Protein AF-A0A9D1NPB1-F1 (afdb_monomer_lite)

Foldseek 3Di:
DPDDPCPQLCVQPDPVRLVVLLVVPVPDDLVVSQVVCCVPPVTGDDPVSVVVSNVVVVVCVVVVLVVLLVVLLVVLVVLCVVLVDDPVLSVVLNVVLSVCSNVVHNVVSVVSSVVSSVVVVVVVVVVVVVVVVVVVVVVVVVVVVVVVVVVLVVVLVVVLVVLVPPPVDDPVRSVVVNCVSVVHD

pLDDT: mean 81.65, std 11.88, range [42.09, 96.0]

Radius of gyration: 39.88 Å; chains: 1; bounding box: 79×30×107 Å

Sequence (185 aa):
MKKRRNDAWDAALTEAQRWEAYERSKGVPWPTFADWCAAEFGVRPGKNAIYDWQAWMRRQEGAHRLERAIAARQELKGLSDYAALDGRTADAYLALANDAILSGDPEKAAKIVAAAVQINAASLRLAEQRQQAERLDLQRQELALKRERFEAAERRLDAASGVAADETLSEAERLARIKAIFGLS

Organism: NCBI:txid2840947

Structure (mmCIF, N/CA/C/O backbone):
data_AF-A0A9D1NPB1-F1
#
_entry.id   AF-A0A9D1NPB1-F1
#
loop_
_atom_site.group_PDB
_atom_site.id
_atom_site.type_symbol
_atom_site.label_atom_id
_atom_site.label_alt_id
_atom_site.label_comp_id
_atom_site.label_asym_id
_atom_site.label_entity_id
_atom_site.label_seq_id
_atom_site.pdbx_PDB_ins_code
_atom_site.Cartn_x
_atom_site.Cartn_y
_atom_site.Cartn_z
_atom_site.occupancy
_atom_site.B_iso_or_equiv
_atom_site.auth_seq_id
_atom_site.auth_comp_id
_atom_site.auth_asym_id
_atom_site.auth_atom_id
_atom_site.pdbx_PDB_model_num
ATOM 1 N N . MET A 1 1 ? 16.066 -17.140 -37.627 1.00 45.06 1 MET A N 1
ATOM 2 C CA . MET A 1 1 ? 16.593 -15.893 -37.028 1.00 45.06 1 MET A CA 1
ATOM 3 C C . MET A 1 1 ? 18.019 -15.693 -37.547 1.00 45.06 1 MET A C 1
ATOM 5 O O . MET A 1 1 ? 18.862 -16.534 -37.265 1.00 45.06 1 MET A O 1
ATOM 9 N N . LYS A 1 2 ? 18.287 -14.701 -38.413 1.00 42.09 2 LYS A N 1
ATOM 10 C CA . LYS A 1 2 ? 19.651 -14.470 -38.939 1.00 42.09 2 LYS A CA 1
ATOM 11 C C . LYS A 1 2 ? 20.522 -13.940 -37.794 1.00 42.09 2 LYS A C 1
ATOM 13 O O . LYS A 1 2 ? 20.210 -12.890 -37.242 1.00 42.09 2 LYS A O 1
ATOM 18 N N . LYS A 1 3 ? 21.568 -14.686 -37.428 1.00 48.75 3 LYS A N 1
ATOM 19 C CA . LYS A 1 3 ? 22.571 -14.292 -36.426 1.00 48.75 3 LYS A CA 1
ATOM 20 C C . LYS A 1 3 ? 23.166 -12.944 -36.858 1.00 48.75 3 LYS A C 1
ATOM 22 O O . LYS A 1 3 ? 23.581 -12.815 -38.011 1.00 48.75 3 LYS A O 1
ATOM 27 N N . ARG A 1 4 ? 23.121 -11.930 -35.987 1.00 56.72 4 ARG A N 1
ATOM 28 C CA . ARG A 1 4 ? 23.659 -10.597 -36.300 1.00 56.72 4 ARG A CA 1
ATOM 29 C C . ARG A 1 4 ? 25.161 -10.733 -36.560 1.00 56.72 4 ARG A C 1
ATOM 31 O O . ARG A 1 4 ? 25.817 -11.555 -35.923 1.00 56.72 4 ARG A O 1
ATOM 38 N N . ARG A 1 5 ? 25.693 -9.980 -37.523 1.00 56.25 5 ARG A N 1
ATOM 39 C CA . ARG A 1 5 ? 27.140 -9.950 -37.757 1.00 56.25 5 ARG A CA 1
ATOM 40 C C . ARG A 1 5 ? 27.819 -9.406 -36.491 1.00 56.25 5 ARG A C 1
ATOM 42 O O . ARG A 1 5 ? 27.325 -8.453 -35.893 1.00 56.25 5 ARG A O 1
ATOM 49 N N . ASN A 1 6 ? 28.938 -10.013 -36.098 1.00 50.94 6 ASN A N 1
ATOM 50 C CA . ASN A 1 6 ? 29.730 -9.627 -34.920 1.00 50.94 6 ASN A CA 1
ATOM 51 C C . ASN A 1 6 ? 30.366 -8.218 -35.031 1.00 50.94 6 ASN A C 1
ATOM 53 O O . ASN A 1 6 ? 31.089 -7.815 -34.131 1.00 50.94 6 ASN A O 1
ATOM 57 N N . ASP A 1 7 ? 30.118 -7.485 -36.122 1.00 55.03 7 ASP A N 1
ATOM 58 C CA . ASP A 1 7 ? 30.592 -6.123 -36.404 1.00 55.03 7 ASP A CA 1
ATOM 59 C C . ASP A 1 7 ? 29.511 -5.044 -36.187 1.00 55.03 7 ASP A C 1
ATOM 61 O O . ASP A 1 7 ? 29.725 -3.871 -36.497 1.00 55.03 7 ASP A O 1
ATOM 65 N N . ALA A 1 8 ? 28.337 -5.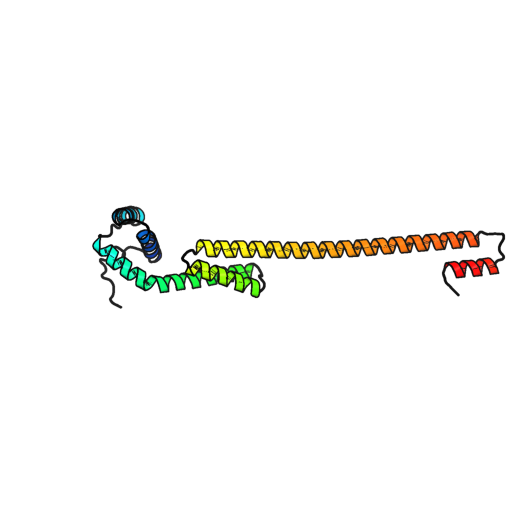415 -35.665 1.00 73.81 8 ALA A N 1
ATOM 66 C CA . ALA A 1 8 ? 27.315 -4.445 -35.300 1.00 73.81 8 ALA A CA 1
ATOM 67 C C . ALA A 1 8 ? 27.816 -3.575 -34.133 1.00 73.81 8 ALA A C 1
ATOM 69 O O . ALA A 1 8 ? 28.322 -4.092 -33.140 1.00 73.81 8 ALA A O 1
ATOM 70 N N . TRP A 1 9 ? 27.664 -2.254 -34.241 1.00 85.00 9 TRP A N 1
ATOM 71 C CA . TRP A 1 9 ? 28.158 -1.296 -33.239 1.00 85.00 9 TRP A CA 1
ATOM 72 C C . TRP A 1 9 ? 27.625 -1.564 -31.820 1.00 85.00 9 TRP A C 1
ATOM 74 O O . TRP A 1 9 ? 28.274 -1.219 -30.838 1.00 85.00 9 TRP A O 1
ATOM 84 N N . ASP A 1 10 ? 26.452 -2.191 -31.714 1.00 85.31 10 ASP A N 1
ATOM 85 C CA . ASP A 1 10 ? 25.785 -2.524 -30.460 1.00 85.31 10 ASP A CA 1
ATOM 86 C C . ASP A 1 10 ? 26.204 -3.886 -29.884 1.00 85.31 10 ASP A C 1
ATOM 88 O O . ASP A 1 10 ? 25.722 -4.275 -28.824 1.00 85.31 10 ASP A O 1
ATOM 92 N N . ALA A 1 11 ? 27.098 -4.621 -30.555 1.00 85.38 11 ALA A N 1
ATOM 93 C CA . ALA A 1 11 ? 27.573 -5.926 -30.095 1.00 85.38 11 ALA A CA 1
ATOM 94 C C . ALA A 1 11 ? 28.364 -5.843 -28.779 1.00 85.38 11 ALA A C 1
ATOM 96 O O . ALA A 1 11 ? 28.376 -6.805 -28.014 1.00 85.38 11 ALA A O 1
ATOM 97 N N . ALA A 1 12 ? 28.994 -4.697 -28.507 1.00 84.75 12 ALA A N 1
ATOM 98 C CA . ALA A 1 12 ? 29.708 -4.433 -27.258 1.00 84.75 12 ALA A CA 1
ATOM 99 C C . ALA A 1 12 ? 28.774 -4.082 -26.084 1.00 84.75 12 ALA A C 1
ATOM 101 O O . ALA A 1 12 ? 29.223 -4.027 -24.943 1.00 84.75 12 ALA A O 1
ATOM 102 N N . LEU A 1 13 ? 27.486 -3.837 -26.349 1.00 89.44 13 LEU A N 1
ATOM 103 C CA . LEU A 1 13 ? 26.526 -3.398 -25.344 1.00 89.44 13 LEU A CA 1
ATOM 104 C C . LEU A 1 13 ? 25.809 -4.587 -24.698 1.00 89.44 13 LEU A C 1
ATOM 106 O O . LEU A 1 13 ? 25.319 -5.508 -25.372 1.00 89.44 13 LEU A O 1
ATOM 110 N N . THR A 1 14 ? 25.649 -4.519 -23.378 1.00 91.31 14 THR A N 1
ATOM 111 C CA . THR A 1 14 ? 24.726 -5.407 -22.661 1.00 91.31 14 THR A CA 1
ATOM 112 C C . THR A 1 14 ? 23.291 -5.199 -23.152 1.00 91.31 14 THR A C 1
ATOM 114 O O . THR A 1 14 ? 22.967 -4.208 -23.809 1.00 91.31 14 THR A O 1
ATOM 11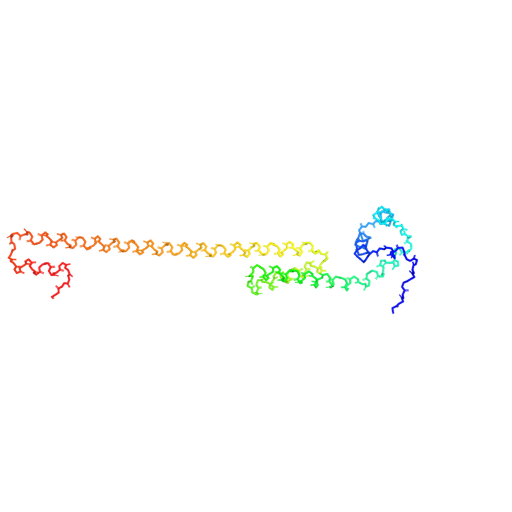7 N N . GLU A 1 15 ? 22.402 -6.145 -22.858 1.00 87.94 15 GLU A N 1
ATOM 118 C CA . GLU A 1 15 ? 20.995 -6.021 -23.243 1.00 87.94 15 GLU A CA 1
ATOM 119 C C . GLU A 1 15 ? 20.331 -4.776 -22.636 1.00 87.94 15 GLU A C 1
ATOM 121 O O . GLU A 1 15 ? 19.669 -4.028 -23.355 1.00 87.94 15 GLU A O 1
ATOM 126 N N . ALA A 1 16 ? 20.585 -4.494 -21.355 1.00 86.69 16 ALA A N 1
ATOM 127 C CA . ALA A 1 16 ? 20.077 -3.299 -20.683 1.00 86.69 16 ALA A CA 1
ATOM 128 C C . ALA A 1 16 ? 20.550 -2.006 -21.373 1.00 86.69 16 ALA A C 1
ATOM 130 O O . ALA A 1 16 ? 19.734 -1.143 -21.690 1.00 86.69 16 ALA A O 1
ATOM 131 N N . GLN A 1 17 ? 21.844 -1.917 -21.700 1.00 91.75 17 GLN A N 1
ATOM 132 C CA . GLN A 1 17 ? 22.420 -0.765 -22.405 1.00 91.75 17 GLN A CA 1
ATOM 133 C C . GLN A 1 17 ? 21.847 -0.599 -23.820 1.00 91.75 17 GLN A C 1
ATOM 135 O O . GLN A 1 17 ? 21.639 0.523 -24.278 1.00 91.75 17 GLN A O 1
ATOM 140 N N . ARG A 1 18 ? 21.547 -1.700 -24.526 1.00 92.12 18 ARG A N 1
ATOM 141 C CA . ARG A 1 18 ? 20.899 -1.639 -25.849 1.00 92.12 18 ARG A CA 1
ATOM 142 C C . ARG A 1 18 ? 19.500 -1.045 -25.767 1.00 92.12 18 ARG A C 1
ATOM 144 O O . ARG A 1 18 ? 19.153 -0.212 -26.604 1.00 92.12 18 ARG A O 1
ATOM 151 N N . TRP A 1 19 ? 18.711 -1.447 -24.774 1.00 91.38 19 TRP A N 1
ATOM 152 C CA . TRP A 1 19 ? 17.373 -0.895 -24.559 1.00 91.38 19 TRP A CA 1
ATOM 153 C C . TRP A 1 19 ? 17.414 0.565 -24.114 1.00 91.38 19 TRP A C 1
ATOM 155 O O . TRP A 1 19 ? 16.671 1.375 -24.661 1.00 91.38 19 TRP A O 1
ATOM 165 N N . GLU A 1 20 ? 18.333 0.931 -23.222 1.00 90.56 20 GLU A N 1
ATOM 166 C CA . GLU A 1 20 ? 18.553 2.324 -22.823 1.00 90.56 20 GLU A CA 1
ATOM 167 C C . GLU A 1 20 ? 18.921 3.209 -24.021 1.00 90.56 20 GLU A C 1
ATOM 169 O O . GLU A 1 20 ? 18.305 4.253 -24.260 1.00 90.56 20 GLU A O 1
ATOM 174 N N . ALA A 1 21 ? 19.875 2.756 -24.837 1.00 92.12 21 ALA A N 1
ATOM 175 C CA . ALA A 1 21 ? 20.246 3.447 -26.060 1.00 92.12 21 ALA A CA 1
ATOM 176 C C . ALA A 1 21 ? 19.051 3.571 -27.017 1.00 92.12 21 ALA A C 1
ATOM 178 O O . ALA A 1 21 ? 18.870 4.605 -27.661 1.00 92.12 21 ALA A O 1
ATOM 179 N N . TYR A 1 22 ? 18.203 2.543 -27.110 1.00 92.94 22 TYR A N 1
ATOM 180 C CA . TYR A 1 22 ? 17.050 2.564 -28.005 1.00 92.94 22 TYR A CA 1
ATOM 181 C C . TYR A 1 22 ? 16.017 3.591 -27.550 1.00 92.94 22 TYR A C 1
ATOM 183 O O . TYR A 1 22 ? 15.572 4.396 -28.373 1.00 92.94 22 TYR A O 1
ATOM 191 N N . GLU A 1 23 ? 15.707 3.628 -26.254 1.00 90.50 23 GLU A N 1
ATOM 192 C CA . GLU A 1 23 ? 14.827 4.636 -25.662 1.00 90.50 23 GLU A CA 1
ATOM 193 C C . GLU A 1 23 ? 15.340 6.053 -25.924 1.00 90.50 23 GLU A C 1
ATOM 195 O O . GLU A 1 23 ? 14.609 6.894 -26.452 1.00 90.50 23 GLU A O 1
ATOM 200 N N . ARG A 1 24 ? 16.630 6.302 -25.678 1.00 90.69 24 ARG A N 1
ATOM 201 C CA . ARG A 1 24 ? 17.229 7.621 -25.903 1.00 90.69 24 ARG A CA 1
ATOM 202 C C . ARG A 1 24 ? 17.226 8.028 -27.374 1.00 90.69 24 ARG A C 1
ATOM 204 O O . ARG A 1 24 ? 16.951 9.183 -27.693 1.00 90.69 24 ARG A O 1
ATOM 211 N N . SER A 1 25 ? 17.460 7.079 -28.281 1.00 91.62 25 SER A N 1
ATOM 212 C CA . SER A 1 25 ? 17.481 7.326 -29.727 1.00 91.62 25 SER A CA 1
ATOM 213 C C . SER A 1 25 ? 16.133 7.782 -30.307 1.00 91.62 25 SER A C 1
ATOM 215 O O . SER A 1 25 ? 16.109 8.356 -31.394 1.00 91.62 25 SER A O 1
ATOM 217 N N . LYS A 1 26 ? 15.014 7.550 -29.599 1.00 89.50 26 LYS A N 1
ATOM 218 C CA . LYS A 1 26 ? 13.675 8.013 -30.007 1.00 89.50 26 LYS A CA 1
ATOM 219 C C . LYS A 1 26 ? 13.477 9.518 -29.796 1.00 89.50 26 LYS A C 1
ATOM 221 O O . LYS A 1 26 ? 12.650 10.112 -30.482 1.00 89.50 26 LYS A O 1
ATOM 226 N N . GLY A 1 27 ? 14.210 10.120 -28.858 1.00 86.31 27 GLY A N 1
ATOM 227 C CA . GLY A 1 27 ? 13.984 11.496 -28.407 1.00 86.31 27 GLY A CA 1
ATOM 228 C C . GLY A 1 27 ? 14.997 12.528 -28.899 1.00 86.31 27 GLY A C 1
ATOM 229 O O . GLY A 1 27 ? 14.812 13.713 -28.632 1.00 86.31 27 GLY A O 1
ATOM 230 N N . VAL A 1 28 ? 16.070 12.118 -29.585 1.00 91.38 28 VAL A N 1
ATOM 231 C CA . VAL A 1 28 ? 17.162 13.032 -29.962 1.00 91.38 28 VAL A CA 1
ATOM 232 C C . VAL A 1 28 ? 17.623 12.846 -31.415 1.00 91.38 28 VAL A C 1
ATOM 234 O O . VAL A 1 28 ? 17.536 11.742 -31.957 1.00 91.38 28 VAL A O 1
ATOM 237 N N . PRO A 1 29 ? 18.162 13.899 -32.062 1.00 91.50 29 PRO A N 1
ATOM 238 C CA . PRO A 1 29 ? 18.777 13.784 -33.382 1.00 91.50 29 PRO A CA 1
ATOM 239 C C . PRO A 1 29 ? 19.985 12.833 -33.400 1.00 91.50 29 PRO A C 1
ATOM 241 O O . PRO A 1 29 ? 20.716 12.713 -32.416 1.00 91.50 29 PRO A O 1
ATOM 244 N N . TRP A 1 30 ? 20.252 12.220 -34.561 1.00 89.62 30 TRP A N 1
ATOM 245 C CA . TRP A 1 30 ? 21.363 11.272 -34.747 1.00 89.62 30 TRP A CA 1
ATOM 246 C C . TRP A 1 30 ? 22.732 11.770 -34.237 1.00 89.62 30 TRP A C 1
ATOM 248 O O . TRP A 1 30 ? 23.374 11.005 -33.518 1.00 89.62 30 TRP A O 1
ATOM 258 N N . PRO A 1 31 ? 23.202 12.998 -34.556 1.00 92.50 31 PRO A N 1
ATOM 259 C C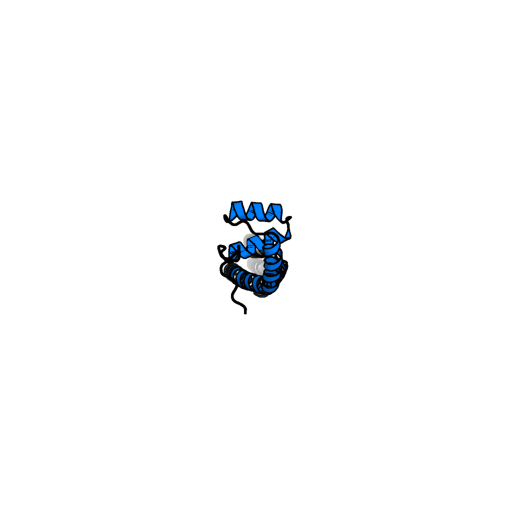A . PRO A 1 31 ? 24.514 13.456 -34.093 1.00 92.50 31 PRO A CA 1
ATOM 260 C C . PRO A 1 31 ? 24.614 13.447 -32.565 1.00 92.50 31 PRO A C 1
ATOM 262 O O . PRO A 1 31 ? 25.548 12.879 -32.009 1.00 92.50 31 PRO A O 1
ATOM 265 N N . THR A 1 32 ? 23.583 13.971 -31.897 1.00 94.81 32 THR A N 1
ATOM 266 C CA . THR A 1 32 ? 23.471 14.018 -30.435 1.00 94.81 32 THR A CA 1
ATOM 267 C C . THR A 1 32 ? 23.465 12.622 -29.821 1.00 94.81 32 THR A C 1
ATOM 269 O O . THR A 1 32 ? 24.125 12.383 -28.812 1.00 94.81 32 THR A O 1
ATOM 272 N N . PHE A 1 33 ? 22.751 11.677 -30.435 1.00 93.56 33 PHE A N 1
ATOM 273 C CA . PHE A 1 33 ? 22.748 10.285 -29.993 1.00 93.56 33 PHE A CA 1
ATOM 274 C C . PHE A 1 33 ? 24.120 9.618 -30.148 1.00 93.56 33 PHE A C 1
ATOM 276 O O . PHE A 1 33 ? 24.564 8.910 -29.247 1.00 93.56 33 PHE A O 1
ATOM 283 N N . ALA A 1 34 ? 24.793 9.835 -31.282 1.00 92.38 34 ALA A N 1
ATOM 284 C CA . ALA A 1 34 ? 26.090 9.233 -31.569 1.00 92.38 34 ALA A CA 1
ATOM 285 C C . ALA A 1 34 ? 27.193 9.768 -30.644 1.00 92.38 34 ALA A C 1
ATOM 287 O O . ALA A 1 34 ? 28.036 8.991 -30.198 1.00 92.38 34 ALA A O 1
ATOM 288 N N . ASP A 1 35 ? 27.168 11.068 -30.336 1.00 94.94 35 ASP A N 1
ATOM 289 C CA . ASP A 1 35 ? 28.072 11.680 -29.357 1.00 94.94 35 ASP A CA 1
ATOM 290 C C . ASP A 1 35 ? 27.809 11.138 -27.948 1.00 94.94 35 ASP A C 1
ATOM 292 O O . ASP A 1 35 ? 28.751 10.785 -27.240 1.00 94.94 35 ASP A O 1
ATOM 296 N N . TRP A 1 36 ? 26.537 10.988 -27.563 1.00 95.12 36 TRP A N 1
ATOM 297 C CA . TRP A 1 36 ? 26.183 10.385 -26.280 1.00 95.12 36 TRP A CA 1
ATOM 298 C C . TRP A 1 36 ? 26.640 8.924 -26.174 1.00 95.12 36 TRP A C 1
ATOM 300 O O . TRP A 1 36 ? 27.256 8.568 -25.178 1.00 95.12 36 TRP A O 1
ATOM 310 N N . CYS A 1 37 ? 26.425 8.089 -27.197 1.00 93.25 37 CYS A N 1
ATOM 311 C CA . CYS A 1 37 ? 26.893 6.695 -27.178 1.00 93.25 37 CYS A CA 1
ATOM 312 C C . CYS A 1 37 ? 28.420 6.600 -27.058 1.00 93.25 37 CYS A C 1
ATOM 314 O O . CYS A 1 37 ? 28.934 5.708 -26.384 1.00 93.25 37 CYS A O 1
ATOM 316 N N . ALA A 1 38 ? 29.146 7.520 -27.702 1.00 93.44 38 ALA A N 1
ATOM 317 C CA . ALA A 1 38 ? 30.599 7.562 -27.617 1.00 93.44 38 ALA A CA 1
ATOM 318 C C . ALA A 1 38 ? 31.069 7.925 -26.201 1.00 93.44 38 ALA A C 1
ATOM 320 O O . ALA A 1 38 ? 32.038 7.345 -25.722 1.00 93.44 38 ALA A O 1
ATOM 321 N N . ALA A 1 39 ? 30.372 8.847 -25.532 1.00 94.81 39 ALA A N 1
ATOM 322 C CA . ALA A 1 39 ? 30.669 9.238 -24.158 1.00 94.81 39 ALA A CA 1
ATOM 323 C C . ALA A 1 39 ? 30.280 8.159 -23.133 1.00 94.81 39 ALA A C 1
ATOM 325 O O . ALA A 1 39 ? 31.069 7.853 -22.246 1.00 94.81 39 ALA A O 1
ATOM 326 N N . GLU A 1 40 ? 29.087 7.578 -23.262 1.00 94.88 40 GLU A N 1
ATOM 327 C CA . GLU A 1 40 ? 28.517 6.653 -22.274 1.00 94.88 40 GLU A CA 1
ATOM 328 C C . GLU A 1 40 ? 29.085 5.236 -22.401 1.00 94.88 40 GLU A C 1
ATOM 330 O O . GLU A 1 40 ? 29.381 4.567 -21.414 1.00 94.88 40 GLU A O 1
ATOM 335 N N . PHE A 1 41 ? 29.245 4.764 -23.637 1.00 92.56 41 PHE A N 1
ATOM 336 C CA . PHE A 1 41 ? 29.544 3.363 -23.924 1.00 92.56 41 PHE A CA 1
ATOM 337 C C . PHE A 1 41 ? 30.837 3.168 -24.718 1.00 92.56 41 PHE A C 1
ATOM 339 O O . PHE A 1 41 ? 31.176 2.040 -25.072 1.00 92.56 41 PHE A O 1
ATOM 346 N N . GLY A 1 42 ? 31.547 4.248 -25.059 1.00 90.69 42 GLY A N 1
ATOM 347 C CA . GLY A 1 42 ? 32.764 4.176 -25.869 1.00 90.69 42 GLY A CA 1
ATOM 348 C C . GLY A 1 42 ? 32.531 3.734 -27.320 1.00 90.69 42 GLY A C 1
ATOM 349 O O . GLY A 1 42 ? 33.496 3.452 -28.028 1.00 90.69 42 GLY A O 1
ATOM 350 N N . VAL A 1 43 ? 31.275 3.671 -27.789 1.00 89.31 43 VAL A N 1
ATOM 351 C CA . VAL A 1 43 ? 30.926 3.243 -29.154 1.00 89.31 43 VAL A CA 1
ATOM 352 C C . VAL A 1 43 ? 30.254 4.368 -29.927 1.00 89.31 43 VAL A C 1
ATOM 354 O O . VAL A 1 43 ? 29.304 4.987 -29.457 1.00 89.31 43 VAL A O 1
ATOM 357 N N . ARG A 1 44 ? 30.716 4.622 -31.157 1.00 89.94 44 ARG A N 1
ATOM 358 C CA . ARG A 1 44 ? 30.118 5.634 -32.035 1.00 89.94 44 ARG A CA 1
ATOM 359 C C . ARG A 1 44 ? 29.398 4.977 -33.217 1.00 89.94 44 ARG A C 1
ATOM 361 O O . ARG A 1 44 ? 30.050 4.543 -34.167 1.00 89.94 44 ARG A O 1
ATOM 368 N N . PRO A 1 45 ? 28.062 4.911 -33.203 1.00 87.75 45 PRO A N 1
ATOM 369 C CA . PRO A 1 45 ? 27.308 4.291 -34.282 1.00 87.75 45 PRO A CA 1
ATOM 370 C C . PRO A 1 45 ? 27.316 5.111 -35.582 1.00 87.75 45 PRO A C 1
ATOM 372 O O . PRO A 1 45 ? 27.126 6.329 -35.588 1.00 87.75 45 PRO A O 1
ATOM 375 N N . GLY A 1 46 ? 27.458 4.423 -36.717 1.00 85.62 46 GLY A N 1
ATOM 376 C CA . GLY A 1 46 ? 27.302 5.029 -38.041 1.00 85.62 46 GLY A CA 1
ATOM 377 C C . GLY A 1 46 ? 25.845 5.397 -38.352 1.00 85.62 46 GLY A C 1
ATOM 378 O O . GLY A 1 46 ? 24.917 4.702 -37.937 1.00 85.62 46 GLY A O 1
ATOM 379 N N . LYS A 1 47 ? 25.635 6.463 -39.137 1.00 81.50 47 LYS A N 1
ATOM 380 C CA . LYS A 1 47 ? 24.298 6.994 -39.473 1.00 81.50 47 LYS A CA 1
ATOM 381 C C . LYS A 1 47 ? 23.346 5.945 -40.054 1.00 81.50 47 LYS A C 1
ATOM 383 O O . LYS A 1 47 ? 22.227 5.806 -39.575 1.00 81.50 47 LYS A O 1
ATOM 388 N N . ASN A 1 48 ? 23.801 5.170 -41.037 1.00 81.69 48 ASN A N 1
ATOM 389 C CA . ASN A 1 48 ? 22.964 4.148 -41.678 1.00 81.69 48 ASN A CA 1
ATOM 390 C C . ASN A 1 48 ? 22.714 2.944 -40.756 1.00 81.69 48 ASN A C 1
ATOM 392 O O . ASN A 1 48 ? 21.613 2.404 -40.729 1.00 81.69 48 ASN A O 1
ATOM 396 N N . ALA A 1 49 ? 23.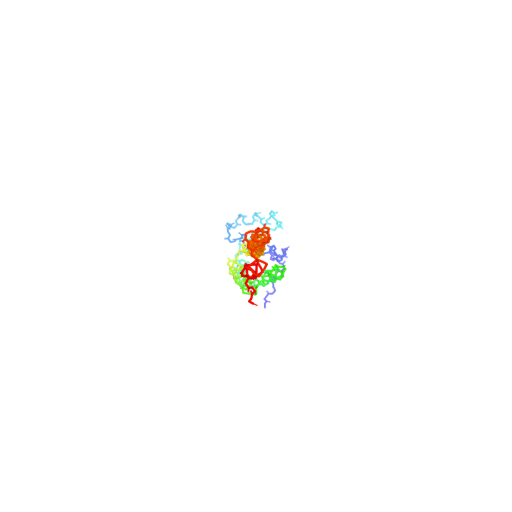703 2.577 -39.936 1.00 82.56 49 ALA A N 1
ATOM 397 C CA . ALA A 1 49 ? 23.602 1.452 -39.009 1.00 82.56 49 ALA A CA 1
ATOM 398 C C . ALA A 1 49 ? 22.560 1.680 -37.899 1.00 82.56 49 ALA A C 1
ATOM 400 O O . ALA A 1 49 ? 22.016 0.714 -37.365 1.00 82.56 49 ALA A O 1
ATOM 401 N N . ILE A 1 50 ? 22.258 2.939 -37.557 1.00 85.75 50 ILE A N 1
ATOM 402 C CA . ILE A 1 50 ? 21.235 3.270 -36.556 1.00 85.75 50 ILE A CA 1
ATOM 403 C C . ILE A 1 50 ? 19.831 2.991 -37.053 1.00 85.75 50 ILE A C 1
ATOM 405 O O . ILE A 1 50 ? 19.048 2.430 -36.296 1.00 85.75 50 ILE A O 1
ATOM 409 N N . TYR A 1 51 ? 19.502 3.341 -38.294 1.00 83.94 51 TYR A N 1
ATOM 410 C CA . TYR A 1 51 ? 18.144 3.139 -38.798 1.00 83.94 51 TYR A CA 1
ATOM 411 C C . TYR A 1 51 ? 17.786 1.650 -38.868 1.00 83.94 51 TYR A C 1
ATOM 413 O O . TYR A 1 51 ? 16.723 1.247 -38.392 1.00 83.94 51 TYR A O 1
ATOM 421 N N . ASP A 1 52 ? 18.710 0.819 -39.355 1.00 85.12 52 ASP A N 1
ATOM 422 C CA . ASP A 1 52 ? 18.540 -0.637 -39.374 1.00 85.12 52 ASP A CA 1
ATOM 423 C C . ASP A 1 52 ? 18.451 -1.218 -37.957 1.00 85.12 52 ASP A C 1
ATOM 425 O O . ASP A 1 52 ? 17.637 -2.103 -37.676 1.00 85.12 52 ASP A O 1
ATOM 429 N N . TRP A 1 53 ? 19.266 -0.699 -37.034 1.00 89.06 53 TRP A N 1
ATOM 430 C CA . TRP A 1 53 ? 19.241 -1.111 -35.635 1.00 89.06 53 TRP A CA 1
ATOM 431 C C . TRP A 1 53 ? 17.938 -0.713 -34.930 1.00 89.06 53 TRP A C 1
ATOM 433 O O . TRP A 1 53 ? 17.344 -1.555 -34.260 1.00 89.06 53 TRP A O 1
ATOM 443 N N . GLN A 1 54 ? 17.432 0.504 -35.137 1.00 89.56 54 GLN A N 1
ATOM 444 C CA . GLN A 1 54 ? 16.155 0.964 -34.584 1.00 89.56 54 GLN A CA 1
ATOM 445 C C . GLN A 1 54 ? 14.981 0.147 -35.127 1.00 89.56 54 GLN A C 1
ATOM 447 O O . GLN A 1 54 ? 14.095 -0.236 -34.364 1.00 89.56 54 GLN A O 1
ATOM 452 N N . ALA A 1 55 ? 14.975 -0.166 -36.426 1.00 89.12 55 ALA A N 1
ATOM 453 C CA . ALA A 1 55 ? 13.949 -1.017 -37.023 1.00 89.12 55 ALA A CA 1
ATOM 454 C C . ALA A 1 55 ? 13.951 -2.429 -36.411 1.00 89.12 55 ALA A C 1
ATOM 456 O O . ALA A 1 55 ? 12.892 -3.025 -36.207 1.00 89.12 55 ALA A O 1
ATOM 457 N N . TRP A 1 56 ? 15.133 -2.959 -36.093 1.00 88.38 56 TRP A N 1
ATOM 458 C CA . TRP A 1 56 ? 15.288 -4.246 -35.419 1.00 88.38 56 TRP A CA 1
ATOM 459 C C . TRP A 1 56 ? 14.859 -4.203 -33.943 1.00 88.38 56 TRP A C 1
ATOM 461 O O . TRP A 1 56 ? 14.129 -5.093 -33.501 1.00 88.38 56 TRP A O 1
ATOM 471 N N . MET A 1 57 ? 15.242 -3.164 -33.197 1.00 90.56 57 MET A N 1
ATOM 472 C CA . MET A 1 57 ? 14.812 -2.961 -31.807 1.00 90.56 57 MET A CA 1
ATOM 473 C C . MET A 1 57 ? 13.290 -2.816 -31.710 1.00 90.56 57 MET A C 1
ATOM 475 O O . MET A 1 57 ? 12.657 -3.485 -30.898 1.00 90.56 57 MET A O 1
ATOM 479 N N . ARG A 1 58 ? 12.668 -2.056 -32.621 1.00 88.69 58 ARG A N 1
ATOM 480 C CA . ARG A 1 58 ? 11.208 -1.874 -32.676 1.00 88.69 58 ARG A CA 1
ATOM 481 C C . ARG A 1 58 ? 10.437 -3.186 -32.824 1.00 88.69 58 ARG A C 1
ATOM 483 O O . ARG A 1 58 ? 9.358 -3.330 -32.262 1.00 88.69 58 ARG A O 1
ATOM 490 N N . ARG A 1 59 ? 10.980 -4.168 -33.552 1.00 88.38 59 ARG A N 1
ATOM 491 C CA . ARG A 1 59 ? 10.349 -5.497 -33.691 1.00 88.38 59 ARG A CA 1
ATOM 492 C C . ARG A 1 59 ? 10.366 -6.302 -32.391 1.00 88.38 59 ARG A C 1
ATOM 494 O O . ARG A 1 59 ? 9.526 -7.176 -32.222 1.00 88.38 59 ARG A O 1
ATOM 501 N N . GLN A 1 60 ? 11.315 -6.025 -31.503 1.00 88.25 60 GLN A N 1
ATOM 502 C CA . GLN A 1 60 ? 11.452 -6.690 -30.204 1.00 88.25 60 GLN A CA 1
ATOM 503 C C . GLN A 1 60 ? 10.810 -5.892 -29.068 1.00 88.25 60 GLN A C 1
ATOM 505 O O . GLN A 1 60 ? 10.582 -6.440 -27.996 1.00 88.25 60 GLN A O 1
ATOM 510 N N . GLU A 1 61 ? 10.487 -4.618 -29.301 1.00 87.44 61 GLU A N 1
ATOM 511 C CA . GLU A 1 61 ? 9.975 -3.695 -28.286 1.00 87.44 61 GLU A CA 1
ATOM 512 C C . GLU A 1 61 ? 8.715 -4.229 -27.601 1.00 87.44 61 GLU A C 1
ATOM 514 O O . GLU A 1 61 ? 8.600 -4.138 -26.384 1.00 87.44 61 GLU A O 1
ATOM 519 N N . GLY A 1 62 ? 7.805 -4.854 -28.354 1.00 77.00 62 GLY A N 1
ATOM 520 C CA . GLY A 1 62 ? 6.612 -5.478 -27.779 1.00 77.00 62 GLY A CA 1
ATOM 521 C C . GLY A 1 62 ? 6.941 -6.595 -26.782 1.00 77.00 62 GLY A C 1
ATOM 522 O O . GLY A 1 62 ? 6.401 -6.606 -25.679 1.00 77.00 62 GLY A O 1
ATOM 523 N N . ALA A 1 63 ? 7.859 -7.497 -27.141 1.00 82.12 63 ALA A N 1
ATOM 524 C CA . ALA A 1 63 ? 8.282 -8.591 -26.267 1.00 82.12 63 ALA A CA 1
ATOM 525 C C . ALA A 1 63 ? 9.013 -8.064 -25.024 1.00 82.12 63 ALA A C 1
ATOM 527 O O . ALA A 1 63 ? 8.680 -8.448 -23.908 1.00 82.12 63 ALA A O 1
ATOM 528 N N . HIS A 1 64 ? 9.922 -7.104 -25.200 1.00 82.06 64 HIS A N 1
ATOM 529 C CA . HIS A 1 64 ? 10.656 -6.507 -24.088 1.00 82.06 64 HIS A CA 1
ATOM 530 C C . HIS A 1 64 ? 9.747 -5.745 -23.111 1.00 82.06 64 HIS A C 1
ATOM 532 O O . HIS A 1 64 ? 9.908 -5.846 -21.895 1.00 82.06 64 HIS A O 1
ATOM 538 N N . ARG A 1 65 ? 8.740 -5.014 -23.611 1.00 78.88 65 ARG A N 1
ATOM 539 C CA . ARG A 1 65 ? 7.735 -4.366 -22.750 1.00 78.88 65 ARG A CA 1
ATOM 540 C C . ARG A 1 65 ? 6.920 -5.386 -21.958 1.00 78.88 65 ARG A C 1
ATOM 542 O O . ARG A 1 65 ? 6.646 -5.146 -20.786 1.00 78.88 65 ARG A O 1
ATOM 549 N N . LEU A 1 66 ? 6.558 -6.516 -22.568 1.00 74.94 66 LEU A N 1
ATOM 550 C CA . LEU A 1 66 ? 5.861 -7.602 -21.876 1.00 74.94 66 LEU A CA 1
ATOM 551 C C . LEU A 1 66 ? 6.737 -8.244 -20.794 1.00 74.94 66 LEU A C 1
ATOM 553 O O . LEU A 1 66 ? 6.257 -8.461 -19.686 1.00 74.94 66 LEU A O 1
ATOM 557 N N . GLU A 1 67 ? 8.015 -8.497 -21.070 1.00 78.44 67 GLU A N 1
ATOM 558 C CA . GLU A 1 67 ? 8.961 -9.019 -20.075 1.00 78.44 67 GLU A CA 1
ATOM 559 C C . GLU A 1 67 ? 9.122 -8.062 -18.890 1.00 78.44 67 GLU A C 1
ATOM 561 O O . GLU A 1 67 ? 9.011 -8.485 -17.738 1.00 78.44 67 GLU A O 1
ATOM 566 N N . ARG A 1 68 ? 9.278 -6.755 -19.152 1.00 75.75 68 ARG A N 1
ATOM 567 C CA . ARG A 1 68 ? 9.296 -5.733 -18.093 1.00 75.75 68 ARG A CA 1
ATOM 568 C C . ARG A 1 68 ? 7.987 -5.691 -17.310 1.00 75.75 68 ARG A C 1
ATOM 570 O O . ARG A 1 68 ? 8.028 -5.547 -16.092 1.00 75.75 68 ARG A O 1
ATOM 577 N N . ALA A 1 69 ? 6.843 -5.846 -17.977 1.00 65.75 69 ALA A N 1
ATOM 578 C CA . ALA A 1 69 ? 5.540 -5.916 -17.318 1.00 65.75 69 ALA A CA 1
ATOM 579 C C . ALA A 1 69 ? 5.412 -7.135 -16.404 1.00 65.75 69 ALA A C 1
ATOM 581 O O . ALA A 1 69 ? 4.912 -7.010 -15.290 1.00 65.75 69 ALA A O 1
ATOM 582 N N . ILE A 1 70 ? 5.899 -8.300 -16.833 1.00 72.31 70 ILE A N 1
ATOM 583 C CA . ILE A 1 70 ? 5.884 -9.522 -16.023 1.00 72.31 70 ILE A CA 1
ATOM 584 C C . ILE A 1 70 ? 6.799 -9.376 -14.805 1.00 72.31 70 ILE A C 1
ATOM 586 O O . ILE A 1 70 ? 6.366 -9.682 -13.694 1.00 72.31 70 ILE A O 1
ATOM 590 N N . ALA A 1 71 ? 8.028 -8.888 -14.996 1.00 71.50 71 ALA A N 1
ATOM 591 C CA . ALA A 1 71 ? 8.981 -8.684 -13.907 1.00 71.50 71 ALA A CA 1
ATOM 592 C C . ALA A 1 71 ? 8.439 -7.687 -12.874 1.00 71.50 71 ALA A C 1
ATOM 594 O O . ALA A 1 71 ? 8.357 -7.999 -11.687 1.00 71.50 71 ALA A O 1
ATOM 595 N N . ALA A 1 72 ? 7.947 -6.535 -13.335 1.00 66.12 72 ALA A N 1
ATOM 596 C CA . ALA A 1 72 ? 7.328 -5.553 -12.458 1.00 66.12 72 ALA A CA 1
ATOM 597 C C . ALA A 1 72 ? 6.089 -6.133 -11.756 1.00 66.12 72 ALA A C 1
ATOM 599 O O . ALA A 1 72 ? 5.944 -5.983 -10.551 1.00 66.12 72 ALA A O 1
ATOM 600 N N . ARG A 1 73 ? 5.228 -6.894 -12.444 1.00 66.06 73 ARG A N 1
ATOM 601 C CA . ARG A 1 73 ? 4.083 -7.564 -11.803 1.00 66.06 73 ARG A CA 1
ATOM 602 C C . ARG A 1 73 ? 4.506 -8.506 -10.670 1.00 66.06 73 ARG A C 1
ATOM 604 O O . ARG A 1 73 ? 3.798 -8.588 -9.668 1.00 66.06 73 ARG A O 1
ATOM 611 N N . GLN A 1 74 ? 5.617 -9.225 -10.816 1.00 71.75 74 GLN A N 1
ATOM 612 C CA . GLN A 1 74 ? 6.137 -10.104 -9.763 1.00 71.75 74 GLN A CA 1
ATOM 613 C C . GLN A 1 74 ? 6.623 -9.307 -8.546 1.00 71.75 74 GLN A C 1
ATOM 615 O O . GLN A 1 74 ? 6.261 -9.652 -7.422 1.00 71.75 74 GLN A O 1
ATOM 620 N N . GLU A 1 75 ? 7.359 -8.214 -8.758 1.00 67.56 75 GLU A N 1
ATOM 621 C CA . GLU A 1 75 ? 7.788 -7.312 -7.678 1.00 67.56 75 GLU A CA 1
ATOM 622 C C . GLU A 1 75 ? 6.590 -6.686 -6.951 1.00 67.56 75 GLU A C 1
ATOM 624 O O . GLU A 1 75 ? 6.526 -6.677 -5.721 1.00 67.56 75 GLU A O 1
ATOM 629 N N . LEU A 1 76 ? 5.592 -6.227 -7.709 1.00 65.94 76 LEU A N 1
ATOM 630 C CA . LEU A 1 76 ? 4.382 -5.617 -7.163 1.00 65.94 76 LEU A CA 1
ATOM 631 C C . LEU A 1 76 ? 3.529 -6.613 -6.379 1.00 65.94 76 LEU A C 1
ATOM 633 O O . LEU A 1 76 ? 2.974 -6.260 -5.340 1.00 65.94 76 LEU A O 1
ATOM 637 N N . LYS A 1 77 ? 3.447 -7.866 -6.839 1.00 67.50 77 LYS A N 1
ATOM 638 C CA . LYS A 1 77 ? 2.803 -8.934 -6.074 1.00 67.50 77 LYS A CA 1
ATOM 639 C C . LYS A 1 77 ? 3.517 -9.151 -4.736 1.00 67.50 77 LYS A C 1
ATOM 641 O O . LYS A 1 77 ? 2.849 -9.211 -3.712 1.00 67.50 77 LYS A O 1
ATOM 646 N N . GLY A 1 78 ? 4.852 -9.172 -4.727 1.00 67.69 78 GLY A N 1
ATOM 647 C CA . GLY A 1 78 ? 5.631 -9.273 -3.488 1.00 67.69 78 GLY A CA 1
ATOM 648 C C . GLY A 1 78 ? 5.354 -8.126 -2.507 1.00 67.69 78 GLY A C 1
ATOM 649 O O . GLY A 1 78 ? 5.192 -8.359 -1.311 1.00 67.69 78 GLY A O 1
ATOM 650 N N . LEU A 1 79 ? 5.225 -6.893 -3.009 1.00 64.88 79 LEU A N 1
ATOM 651 C CA . LEU A 1 79 ? 4.856 -5.728 -2.192 1.00 64.88 79 LEU A CA 1
ATOM 652 C C . LEU A 1 79 ? 3.423 -5.811 -1.652 1.00 64.88 79 LEU A C 1
ATOM 654 O O . LEU A 1 79 ? 3.177 -5.425 -0.511 1.00 64.88 79 LEU A O 1
ATOM 658 N N . SER A 1 80 ? 2.486 -6.319 -2.454 1.00 62.22 80 SER A N 1
ATOM 659 C CA . SER A 1 80 ? 1.098 -6.529 -2.037 1.00 62.22 80 SER A CA 1
ATOM 660 C C . SER A 1 80 ? 0.983 -7.572 -0.929 1.00 62.22 80 SER A C 1
ATOM 662 O O . SER A 1 80 ? 0.294 -7.336 0.064 1.00 62.22 80 SER A O 1
ATOM 664 N N . ASP A 1 81 ? 1.679 -8.699 -1.087 1.00 66.88 81 ASP A N 1
ATOM 665 C CA . ASP A 1 81 ? 1.710 -9.775 -0.096 1.00 66.88 81 ASP A CA 1
ATOM 666 C C . ASP A 1 81 ? 2.330 -9.272 1.222 1.00 66.88 81 ASP A C 1
ATOM 668 O O . ASP A 1 81 ? 1.809 -9.549 2.301 1.00 66.88 81 ASP A O 1
ATOM 672 N N . TYR A 1 82 ? 3.384 -8.448 1.146 1.00 60.00 82 TYR A N 1
ATOM 673 C CA . TYR A 1 82 ? 3.990 -7.797 2.316 1.00 60.00 82 TYR A CA 1
ATOM 674 C C . TYR A 1 82 ? 3.041 -6.810 3.016 1.00 60.00 82 TYR A C 1
ATOM 676 O O . TYR A 1 82 ? 3.037 -6.703 4.241 1.00 60.00 82 TYR A O 1
ATOM 684 N N . ALA A 1 83 ? 2.227 -6.083 2.250 1.00 61.03 83 ALA A N 1
ATOM 685 C CA . ALA A 1 83 ? 1.309 -5.071 2.764 1.00 61.03 83 ALA A CA 1
ATOM 686 C C . ALA A 1 83 ? -0.029 -5.633 3.281 1.00 61.03 83 ALA A C 1
ATOM 688 O O . ALA A 1 83 ? -0.876 -4.844 3.707 1.00 61.03 83 ALA A O 1
ATOM 689 N N . ALA A 1 84 ? -0.228 -6.958 3.225 1.00 67.25 84 ALA A N 1
ATOM 690 C CA . ALA A 1 84 ? -1.470 -7.637 3.602 1.00 67.25 84 ALA A CA 1
ATOM 691 C C . ALA A 1 84 ? -2.724 -6.974 2.995 1.00 67.25 84 ALA A C 1
ATOM 693 O O . ALA A 1 84 ? -3.751 -6.823 3.660 1.00 67.25 84 ALA A O 1
ATOM 694 N N . LEU A 1 85 ? -2.625 -6.529 1.735 1.00 65.94 85 LEU A N 1
ATOM 695 C CA . LEU A 1 85 ? -3.760 -5.958 1.010 1.00 65.94 85 LEU A CA 1
ATOM 696 C C . LEU A 1 85 ? -4.868 -7.008 0.879 1.00 65.94 85 LEU A C 1
ATOM 698 O O . LEU A 1 85 ? -4.590 -8.184 0.633 1.00 65.94 85 LEU A O 1
ATOM 702 N N . ASP A 1 86 ? -6.131 -6.591 0.993 1.00 69.75 86 ASP A N 1
ATOM 703 C CA . ASP A 1 86 ? -7.225 -7.471 0.596 1.00 69.75 86 ASP A CA 1
ATOM 704 C C . ASP A 1 86 ? -7.147 -7.735 -0.920 1.00 69.75 86 ASP A C 1
ATOM 706 O O . ASP A 1 86 ? -6.716 -6.878 -1.699 1.00 69.75 86 ASP A O 1
ATOM 710 N N . GLY A 1 87 ? -7.559 -8.932 -1.346 1.00 67.56 87 GLY A N 1
ATOM 711 C CA . GLY A 1 87 ? -7.347 -9.394 -2.720 1.00 67.56 87 GLY A CA 1
ATOM 712 C C . GLY A 1 87 ? -7.946 -8.481 -3.796 1.00 67.56 87 GLY A C 1
ATOM 713 O O . GLY A 1 87 ? -7.350 -8.332 -4.859 1.00 67.56 87 GLY A O 1
ATOM 714 N N . ARG A 1 88 ? -9.073 -7.801 -3.524 1.00 72.56 88 ARG A N 1
ATOM 715 C CA . ARG A 1 88 ? -9.677 -6.874 -4.499 1.00 72.56 88 ARG A CA 1
ATOM 716 C C . ARG A 1 88 ? -8.843 -5.613 -4.664 1.00 72.56 88 ARG A C 1
ATOM 718 O O . ARG A 1 88 ? -8.672 -5.137 -5.786 1.00 72.56 88 ARG A O 1
ATOM 725 N N . THR A 1 89 ? -8.336 -5.076 -3.562 1.00 69.50 89 THR A N 1
ATOM 726 C CA . THR A 1 8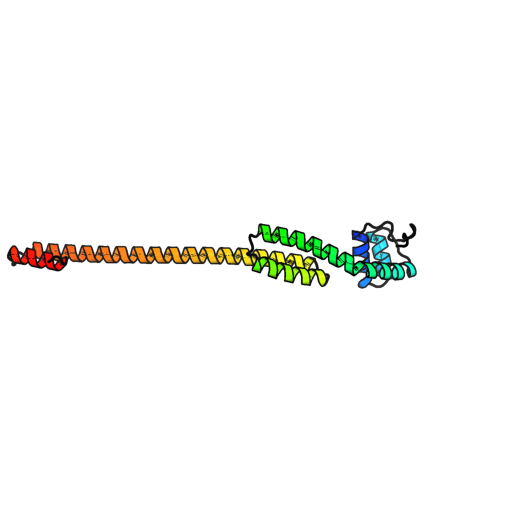9 ? -7.484 -3.887 -3.575 1.00 69.50 89 THR A CA 1
ATOM 727 C C . THR A 1 89 ? -6.143 -4.190 -4.241 1.00 69.50 89 THR A C 1
ATOM 729 O O . THR A 1 89 ? -5.694 -3.422 -5.093 1.00 69.50 89 THR A O 1
ATOM 732 N N . ALA A 1 90 ? -5.548 -5.348 -3.943 1.00 69.19 90 ALA A N 1
ATOM 733 C CA . ALA A 1 90 ? -4.350 -5.838 -4.621 1.00 69.19 90 ALA A CA 1
ATOM 734 C C . ALA A 1 90 ? -4.545 -5.933 -6.146 1.00 69.19 90 ALA A C 1
ATOM 736 O O . ALA A 1 90 ? -3.750 -5.380 -6.908 1.00 69.19 90 ALA A O 1
ATOM 737 N N . ASP A 1 91 ? -5.634 -6.562 -6.598 1.00 71.94 91 ASP A N 1
ATOM 738 C CA . ASP A 1 91 ? -5.935 -6.730 -8.023 1.00 71.94 91 ASP A CA 1
ATOM 739 C C . ASP A 1 91 ? -6.164 -5.390 -8.741 1.00 71.94 91 ASP A C 1
ATOM 741 O O . ASP A 1 91 ? -5.665 -5.187 -9.852 1.00 71.94 91 ASP A O 1
ATOM 745 N N . ALA A 1 92 ? -6.865 -4.444 -8.107 1.00 72.12 92 ALA A N 1
ATOM 746 C CA . ALA A 1 92 ? -7.115 -3.118 -8.673 1.00 72.12 92 ALA A CA 1
ATOM 747 C C . ALA A 1 92 ? -5.818 -2.314 -8.866 1.00 72.12 9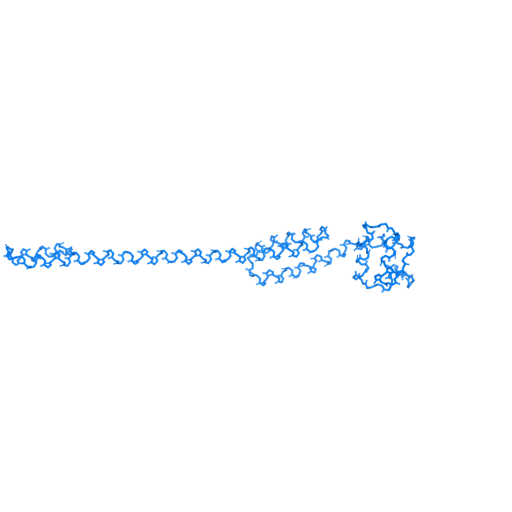2 ALA A C 1
ATOM 749 O O . ALA A 1 92 ? -5.613 -1.696 -9.915 1.00 72.12 92 ALA A O 1
ATOM 750 N N . TYR A 1 93 ? -4.910 -2.351 -7.888 1.00 71.38 93 TYR A N 1
ATOM 751 C CA . TYR A 1 93 ? -3.627 -1.658 -7.994 1.00 71.38 93 TYR A CA 1
ATOM 752 C C . TYR A 1 93 ? -2.663 -2.342 -8.962 1.00 71.38 93 TYR A C 1
ATOM 754 O O . TYR A 1 93 ? -1.962 -1.652 -9.704 1.00 71.38 93 TYR A O 1
ATOM 762 N N . LEU A 1 94 ? -2.672 -3.676 -9.033 1.00 72.06 94 LEU A N 1
ATOM 763 C CA . LEU A 1 94 ? -1.931 -4.419 -10.053 1.00 72.06 94 LEU A CA 1
ATOM 764 C C . LEU A 1 94 ? -2.430 -4.089 -11.466 1.00 72.06 94 LEU A C 1
ATOM 766 O O . LEU A 1 94 ? -1.616 -3.959 -12.378 1.00 72.06 94 LEU A O 1
ATOM 770 N N . ALA A 1 95 ? -3.738 -3.908 -11.664 1.00 75.19 95 ALA A N 1
ATOM 771 C CA . ALA A 1 95 ? -4.295 -3.492 -12.951 1.00 75.19 95 ALA A CA 1
ATOM 772 C C . ALA A 1 95 ? -3.819 -2.085 -13.360 1.00 75.19 95 ALA A C 1
ATOM 774 O O . ALA A 1 95 ? -3.358 -1.896 -14.485 1.00 75.19 95 ALA A O 1
ATOM 775 N N . LEU A 1 96 ? -3.849 -1.126 -12.430 1.00 71.25 96 LEU A N 1
ATOM 776 C CA . LEU A 1 96 ? -3.344 0.239 -12.629 1.00 71.25 96 LEU A CA 1
ATOM 777 C C . LEU A 1 96 ? -1.839 0.276 -12.927 1.00 71.25 96 LEU A C 1
ATOM 779 O O . LEU A 1 96 ? -1.380 1.034 -13.782 1.00 71.25 96 LEU A O 1
ATOM 783 N N . ALA A 1 97 ? -1.064 -0.558 -12.239 1.00 68.88 97 ALA A N 1
ATOM 784 C CA . ALA A 1 97 ? 0.365 -0.661 -12.473 1.00 68.88 97 ALA A CA 1
ATOM 785 C C . ALA A 1 97 ? 0.682 -1.313 -13.826 1.00 68.88 97 ALA A C 1
ATOM 787 O O . ALA A 1 97 ? 1.570 -0.839 -14.530 1.00 68.88 97 ALA A O 1
ATOM 788 N N . ASN A 1 98 ? -0.071 -2.342 -14.230 1.00 71.75 98 ASN A N 1
ATOM 789 C CA . ASN A 1 98 ? 0.067 -2.956 -15.553 1.00 71.75 98 ASN A CA 1
ATOM 790 C C . ASN A 1 98 ? -0.191 -1.942 -16.673 1.00 71.75 98 ASN A C 1
ATOM 792 O O . ASN A 1 98 ? 0.570 -1.908 -17.637 1.00 71.75 98 ASN A O 1
ATOM 796 N N . ASP A 1 99 ? -1.207 -1.090 -16.532 1.00 73.25 99 ASP A N 1
ATOM 797 C CA . ASP A 1 99 ? -1.498 -0.039 -17.512 1.00 73.25 99 ASP A CA 1
ATOM 798 C C . ASP A 1 99 ? -0.339 0.974 -17.619 1.00 73.25 99 ASP A C 1
ATOM 800 O O . ASP A 1 99 ? 0.137 1.290 -18.713 1.00 73.25 99 ASP A O 1
ATOM 804 N N . ALA A 1 100 ? 0.231 1.385 -16.480 1.00 70.69 100 ALA A N 1
ATOM 805 C CA . ALA A 1 100 ? 1.410 2.252 -16.445 1.00 70.69 100 ALA A CA 1
ATOM 806 C C . ALA A 1 100 ? 2.658 1.601 -17.079 1.00 70.69 100 ALA A C 1
ATOM 808 O O . ALA A 1 100 ? 3.360 2.252 -17.859 1.00 70.69 100 ALA A O 1
ATOM 809 N N . ILE A 1 101 ? 2.913 0.311 -16.834 1.00 68.00 101 ILE A N 1
ATOM 810 C CA . ILE A 1 101 ? 4.058 -0.389 -17.440 1.00 68.00 101 ILE A CA 1
ATOM 811 C C . ILE A 1 101 ? 3.877 -0.532 -18.955 1.00 68.00 101 ILE A C 1
ATOM 813 O O . ILE A 1 101 ? 4.814 -0.282 -19.715 1.00 68.00 101 ILE A O 1
ATOM 817 N N . LEU A 1 102 ? 2.672 -0.885 -19.411 1.00 70.88 102 LEU A N 1
ATOM 818 C CA . LEU A 1 102 ? 2.363 -1.001 -20.839 1.00 70.88 102 LEU A CA 1
ATOM 819 C C . LEU A 1 102 ? 2.478 0.347 -21.567 1.00 70.88 102 LEU A C 1
ATOM 821 O O . LEU A 1 102 ? 2.885 0.381 -22.733 1.00 70.88 102 LEU A O 1
ATOM 825 N N . SER A 1 103 ? 2.208 1.452 -20.864 1.00 73.56 103 SER A N 1
ATOM 826 C CA . SER A 1 103 ? 2.409 2.816 -21.366 1.00 73.56 103 SER A CA 1
ATOM 827 C C . SER A 1 103 ? 3.884 3.242 -21.471 1.00 73.56 103 SER A C 1
ATOM 829 O O . SER A 1 103 ? 4.180 4.272 -22.073 1.00 73.56 103 SER A O 1
ATOM 831 N N . GLY A 1 104 ? 4.819 2.426 -20.968 1.00 65.38 104 GLY A N 1
ATOM 832 C CA . GLY A 1 104 ? 6.259 2.668 -21.061 1.00 65.38 104 GLY A CA 1
ATOM 833 C C . GLY A 1 104 ? 6.851 3.465 -19.896 1.00 65.38 104 GLY A C 1
ATOM 834 O O . GLY A 1 104 ? 8.000 3.884 -19.994 1.00 65.38 104 GLY A O 1
ATOM 835 N N . ASP A 1 105 ? 6.110 3.642 -18.798 1.00 70.44 105 ASP A N 1
ATOM 836 C CA . ASP A 1 105 ? 6.571 4.349 -17.596 1.00 70.44 105 ASP A CA 1
ATOM 837 C C . ASP A 1 105 ? 6.566 3.419 -16.359 1.00 70.44 105 ASP A C 1
ATOM 839 O O . ASP A 1 105 ? 5.625 3.404 -15.556 1.00 70.44 105 ASP A O 1
ATOM 843 N N . PRO A 1 106 ? 7.612 2.591 -16.202 1.00 64.50 106 PRO A N 1
ATOM 844 C CA . PRO A 1 106 ? 7.711 1.632 -15.106 1.00 64.50 106 PRO A CA 1
ATOM 845 C C . PRO A 1 106 ? 7.972 2.301 -13.749 1.00 64.50 106 PRO A C 1
ATOM 847 O O . PRO A 1 106 ? 7.551 1.770 -12.722 1.00 64.50 106 PRO A O 1
ATOM 850 N N . GLU A 1 107 ? 8.596 3.483 -13.715 1.00 66.44 107 GLU A N 1
ATOM 851 C CA . GLU A 1 107 ? 8.759 4.243 -12.468 1.00 66.44 107 GLU A CA 1
ATOM 852 C C . GLU A 1 107 ? 7.414 4.728 -11.930 1.00 66.44 107 GLU A C 1
ATOM 854 O O . GLU A 1 107 ? 7.161 4.687 -10.723 1.00 66.44 107 GLU A O 1
ATOM 859 N N . LYS A 1 108 ? 6.522 5.173 -12.818 1.00 70.19 108 LYS A N 1
ATOM 860 C CA . LYS A 1 108 ? 5.162 5.555 -12.443 1.00 70.19 108 LYS A CA 1
ATOM 861 C C . LYS A 1 108 ? 4.371 4.374 -11.895 1.00 70.19 108 LYS A C 1
ATOM 863 O O . LYS A 1 108 ? 3.655 4.546 -10.912 1.00 70.19 108 LYS A O 1
ATOM 868 N N . ALA A 1 109 ? 4.542 3.178 -12.455 1.00 65.44 109 ALA A N 1
ATOM 869 C CA . ALA A 1 109 ? 3.912 1.967 -11.934 1.00 65.44 109 ALA A CA 1
ATOM 870 C C . ALA A 1 109 ? 4.366 1.646 -10.498 1.00 65.44 109 ALA A C 1
ATOM 872 O O . ALA A 1 109 ? 3.529 1.411 -9.625 1.00 65.44 109 ALA A O 1
ATOM 873 N N . ALA A 1 110 ? 5.673 1.731 -10.226 1.00 67.81 110 ALA A N 1
ATOM 874 C CA . ALA A 1 110 ? 6.218 1.552 -8.880 1.00 67.81 110 ALA A CA 1
ATOM 875 C C . ALA A 1 110 ? 5.679 2.604 -7.892 1.00 67.81 110 ALA A C 1
ATOM 877 O O . ALA A 1 110 ? 5.279 2.264 -6.778 1.00 67.81 110 ALA A O 1
ATOM 878 N N . LYS A 1 111 ? 5.591 3.878 -8.309 1.00 73.38 111 LYS A N 1
ATOM 879 C CA . LYS A 1 111 ? 5.021 4.965 -7.489 1.00 73.38 111 LYS A CA 1
ATOM 880 C C . LYS A 1 111 ? 3.540 4.745 -7.172 1.00 73.38 111 LYS A C 1
ATOM 882 O O . LYS A 1 111 ? 3.130 4.994 -6.041 1.00 73.38 111 LYS A O 1
ATOM 887 N N . ILE A 1 112 ? 2.751 4.262 -8.135 1.00 72.00 112 ILE A N 1
ATOM 888 C CA . ILE A 1 112 ? 1.327 3.955 -7.934 1.00 72.00 112 ILE A CA 1
ATOM 889 C C . ILE A 1 112 ? 1.158 2.871 -6.868 1.00 72.00 112 ILE A C 1
ATOM 891 O O . ILE A 1 112 ? 0.342 3.038 -5.963 1.00 72.00 112 ILE A O 1
ATOM 895 N N . VAL A 1 113 ? 1.949 1.797 -6.920 1.00 67.62 113 VAL A N 1
ATOM 896 C CA . VAL A 1 113 ? 1.838 0.729 -5.915 1.00 67.62 113 VAL A CA 1
ATOM 897 C C . VAL A 1 113 ? 2.405 1.146 -4.561 1.00 67.62 113 VAL A C 1
ATOM 899 O O . VAL A 1 113 ? 1.808 0.835 -3.533 1.00 67.62 113 VAL A O 1
ATOM 902 N N . ALA A 1 114 ? 3.492 1.916 -4.516 1.00 71.19 114 ALA A N 1
ATOM 903 C CA . ALA A 1 114 ? 3.986 2.465 -3.254 1.00 71.19 114 ALA A CA 1
ATOM 904 C C . ALA A 1 114 ? 2.930 3.359 -2.574 1.00 71.19 114 ALA A C 1
ATOM 906 O O . ALA A 1 114 ? 2.679 3.223 -1.375 1.00 71.19 114 ALA A O 1
ATOM 907 N N . ALA A 1 115 ? 2.260 4.224 -3.343 1.00 69.62 115 ALA A N 1
ATOM 908 C CA . ALA A 1 115 ? 1.165 5.053 -2.843 1.00 69.62 115 ALA A CA 1
ATOM 909 C C . ALA A 1 115 ? -0.030 4.204 -2.381 1.00 69.62 115 ALA A C 1
ATOM 911 O O . ALA A 1 115 ? -0.600 4.465 -1.325 1.00 69.62 115 ALA A O 1
ATOM 912 N N . ALA A 1 116 ? -0.376 3.154 -3.126 1.00 66.62 116 ALA A N 1
ATOM 913 C CA . ALA A 1 116 ? -1.428 2.209 -2.770 1.00 66.62 116 ALA A CA 1
ATOM 914 C C . ALA A 1 116 ? -1.194 1.527 -1.414 1.00 66.62 116 ALA A C 1
ATOM 916 O O . ALA A 1 116 ? -2.082 1.502 -0.561 1.00 66.62 116 ALA A O 1
ATOM 917 N N . VAL A 1 117 ? 0.024 1.026 -1.192 1.00 72.06 117 VAL A N 1
ATOM 918 C CA . VAL A 1 117 ? 0.431 0.409 0.077 1.00 72.06 117 VAL A CA 1
ATOM 919 C C . VAL A 1 117 ? 0.310 1.411 1.226 1.00 72.06 117 VAL A C 1
ATOM 921 O O . VAL A 1 117 ? -0.219 1.076 2.287 1.00 72.06 117 VAL A O 1
ATOM 924 N N . GLN A 1 118 ? 0.739 2.660 1.016 1.00 74.44 118 GLN A N 1
ATOM 925 C CA . GLN A 1 118 ? 0.614 3.714 2.025 1.00 74.44 118 GLN A CA 1
ATOM 926 C C . GLN A 1 118 ? -0.848 4.057 2.341 1.00 74.44 118 GLN A C 1
ATOM 928 O O . GLN A 1 118 ? -1.196 4.206 3.513 1.00 74.44 118 GLN A O 1
ATOM 933 N N . ILE A 1 119 ? -1.710 4.142 1.323 1.00 70.69 119 ILE A N 1
ATOM 934 C CA . ILE A 1 119 ? -3.145 4.411 1.491 1.00 70.69 119 ILE A CA 1
ATOM 935 C C . ILE A 1 119 ? -3.817 3.282 2.275 1.00 70.69 119 ILE A C 1
ATOM 937 O O . ILE A 1 119 ? -4.600 3.554 3.189 1.00 70.69 119 ILE A O 1
ATOM 941 N N . ASN A 1 120 ? -3.493 2.022 1.978 1.00 71.31 120 ASN A N 1
ATOM 942 C CA . ASN A 1 120 ? -4.059 0.896 2.716 1.00 71.31 120 ASN A CA 1
ATOM 943 C C . ASN A 1 120 ? -3.595 0.875 4.178 1.00 71.31 120 ASN A C 1
ATOM 945 O O . ASN A 1 120 ? -4.415 0.753 5.086 1.00 71.31 120 ASN A O 1
ATOM 949 N N . ALA A 1 121 ? -2.297 1.079 4.424 1.00 73.25 121 ALA A N 1
ATOM 950 C CA . ALA A 1 121 ? -1.761 1.156 5.781 1.00 73.25 121 ALA A CA 1
ATOM 951 C C . ALA A 1 121 ? -2.407 2.295 6.593 1.00 73.25 121 ALA A C 1
ATOM 953 O O . ALA A 1 121 ? -2.713 2.124 7.773 1.00 73.25 121 ALA A O 1
ATOM 954 N N . ALA A 1 122 ? -2.649 3.451 5.968 1.00 73.00 122 ALA A N 1
ATOM 955 C CA . ALA A 1 122 ? -3.364 4.557 6.600 1.00 73.00 122 ALA A CA 1
ATOM 956 C C . ALA A 1 122 ? -4.837 4.209 6.885 1.00 73.00 122 ALA A C 1
ATOM 958 O O . ALA A 1 122 ? -5.353 4.554 7.949 1.00 73.00 122 ALA A O 1
ATOM 959 N N . SER A 1 123 ? -5.493 3.491 5.972 1.00 72.44 123 SER A N 1
ATOM 960 C CA . SER A 1 123 ? -6.893 3.071 6.112 1.00 72.44 123 SER A CA 1
ATOM 961 C C . SER A 1 123 ? -7.085 2.061 7.245 1.00 72.44 123 SER A C 1
ATOM 963 O O . SER A 1 123 ? -8.017 2.203 8.036 1.00 72.44 123 SER A O 1
ATOM 965 N N . LEU A 1 124 ? -6.169 1.096 7.382 1.00 79.06 124 LEU A N 1
ATOM 966 C CA . LEU A 1 124 ? -6.154 0.141 8.494 1.00 79.06 124 LEU A CA 1
ATOM 967 C C . LEU A 1 124 ? -5.996 0.849 9.843 1.00 79.06 124 LEU A C 1
ATOM 969 O O . LEU A 1 124 ? -6.811 0.640 10.738 1.00 79.06 124 LEU A O 1
ATOM 973 N N . ARG A 1 125 ? -5.025 1.766 9.966 1.00 79.25 125 ARG A N 1
ATOM 974 C CA . ARG A 1 125 ? -4.847 2.555 11.201 1.00 79.25 125 ARG A CA 1
ATOM 975 C C . ARG A 1 125 ? -6.095 3.359 11.555 1.00 79.25 125 ARG A C 1
ATOM 977 O O . ARG A 1 125 ? -6.453 3.456 12.724 1.00 79.25 125 ARG A O 1
ATOM 984 N N . LEU A 1 126 ? -6.765 3.939 10.559 1.00 76.06 126 LEU A N 1
ATOM 985 C CA . LEU A 1 126 ? -8.000 4.689 10.781 1.00 76.06 126 LEU A CA 1
ATOM 986 C C . LEU A 1 126 ? -9.130 3.779 11.290 1.00 76.06 126 LEU A C 1
ATOM 988 O O . LEU A 1 126 ? -9.879 4.175 12.182 1.00 76.06 126 LEU A O 1
ATOM 992 N N . ALA A 1 127 ? -9.254 2.567 10.744 1.00 76.69 127 ALA A N 1
ATOM 993 C CA . ALA A 1 127 ? -10.234 1.583 11.198 1.00 76.69 127 ALA A CA 1
ATOM 994 C C . ALA A 1 127 ? -9.961 1.130 12.643 1.00 76.69 127 ALA A C 1
ATOM 996 O O . ALA A 1 127 ? -10.879 1.124 13.464 1.00 76.69 127 ALA A O 1
ATOM 997 N N . GLU A 1 128 ? -8.701 0.847 12.982 1.00 85.19 128 GLU A N 1
ATOM 998 C CA . GLU A 1 128 ? -8.285 0.501 14.348 1.00 85.19 128 GLU A CA 1
ATOM 999 C C . GLU A 1 128 ? -8.601 1.625 15.343 1.00 85.19 128 GLU A C 1
ATOM 1001 O O . GLU A 1 128 ? -9.165 1.377 16.410 1.00 85.19 128 GLU A O 1
ATOM 1006 N N . GLN A 1 129 ? -8.297 2.876 14.986 1.00 88.25 129 GLN A N 1
ATOM 1007 C CA . GLN A 1 129 ? -8.600 4.037 15.827 1.00 88.25 129 GLN A CA 1
ATOM 1008 C C . GLN A 1 129 ? -10.103 4.204 16.063 1.00 88.25 129 GLN A C 1
ATOM 1010 O O . GLN A 1 129 ? -10.516 4.505 17.184 1.00 88.25 129 GLN A O 1
ATOM 1015 N N . ARG A 1 130 ? -10.933 3.981 15.036 1.00 87.88 130 ARG A N 1
ATOM 1016 C CA . ARG A 1 130 ? -12.397 4.025 15.173 1.00 87.88 130 ARG A CA 1
ATOM 1017 C C . ARG A 1 130 ? -12.900 2.949 16.127 1.00 87.88 130 ARG A C 1
ATOM 1019 O O . ARG A 1 130 ? -13.646 3.266 17.047 1.00 87.88 130 ARG A O 1
ATOM 1026 N N . GLN A 1 131 ? -12.422 1.716 15.978 1.00 89.62 131 GLN A N 1
ATOM 1027 C CA . GLN A 1 131 ? -12.807 0.616 16.861 1.00 89.62 131 GLN A CA 1
ATOM 1028 C C . GLN A 1 131 ? -12.392 0.879 18.321 1.00 89.62 131 GLN A C 1
ATOM 1030 O O . GLN A 1 131 ? -13.137 0.577 19.255 1.00 89.62 131 GLN A O 1
ATOM 1035 N N . GLN A 1 132 ? -11.215 1.473 18.540 1.00 89.69 132 GLN A N 1
ATOM 1036 C CA . GLN A 1 132 ? -10.779 1.884 19.876 1.00 89.69 132 GLN A CA 1
ATOM 1037 C C . GLN A 1 132 ? -11.658 3.002 20.450 1.00 89.69 132 GLN A C 1
ATOM 1039 O O . GLN A 1 132 ? -12.027 2.937 21.623 1.00 89.69 132 GLN A O 1
ATOM 1044 N N . ALA A 1 133 ? -12.021 3.998 19.639 1.00 90.94 133 ALA A N 1
ATOM 1045 C CA . ALA A 1 133 ? -12.898 5.087 20.058 1.00 90.94 133 ALA A CA 1
ATOM 1046 C C . ALA A 1 133 ? -14.291 4.576 20.459 1.00 90.94 133 ALA A C 1
ATOM 1048 O O . ALA A 1 133 ? -14.782 4.935 21.527 1.00 90.94 133 ALA A O 1
ATOM 1049 N N . GLU A 1 134 ? -14.884 3.682 19.666 1.00 92.69 134 GLU A N 1
ATOM 1050 C CA . GLU A 1 134 ? -16.167 3.038 19.981 1.00 92.69 134 GLU A CA 1
ATOM 1051 C C . GLU A 1 134 ? -16.094 2.246 21.291 1.00 92.69 134 GLU A C 1
ATOM 1053 O O . GLU A 1 134 ? -16.968 2.361 22.150 1.00 92.69 134 GLU A O 1
ATOM 1058 N N . ARG A 1 135 ? -15.010 1.488 21.499 1.00 93.12 135 ARG A N 1
ATOM 1059 C CA . ARG A 1 135 ? -14.807 0.733 22.741 1.00 93.12 135 ARG A CA 1
ATOM 1060 C C . ARG A 1 135 ? -14.704 1.647 23.963 1.00 93.12 135 ARG A C 1
ATOM 1062 O O . ARG A 1 135 ? -15.267 1.324 25.008 1.00 93.12 135 ARG A O 1
ATOM 1069 N N . LEU A 1 136 ? -13.990 2.766 23.845 1.00 95.12 136 LEU A N 1
ATOM 1070 C CA . LEU A 1 136 ? -13.881 3.753 24.921 1.00 95.12 136 LEU A CA 1
ATOM 1071 C C . LEU A 1 136 ? -15.228 4.414 25.217 1.00 95.12 136 LEU A C 1
ATOM 1073 O O . LEU A 1 136 ? -15.536 4.660 26.383 1.00 95.12 136 LEU A O 1
ATOM 1077 N N . ASP A 1 137 ? -16.033 4.683 24.191 1.00 96.00 137 ASP A N 1
ATOM 1078 C CA . ASP A 1 137 ? -17.354 5.277 24.373 1.00 96.00 137 ASP A CA 1
ATOM 1079 C C . ASP A 1 137 ? -18.309 4.322 25.100 1.00 96.00 137 ASP A C 1
ATOM 1081 O O . ASP A 1 137 ? -18.917 4.699 26.101 1.00 96.00 137 ASP A O 1
ATOM 1085 N N . LEU A 1 138 ? -18.330 3.044 24.710 1.00 95.12 138 LEU A N 1
ATOM 1086 C CA . LEU A 1 138 ? -19.095 2.010 25.414 1.00 95.12 138 LEU A CA 1
ATOM 1087 C C . LEU A 1 138 ? -18.678 1.883 26.887 1.00 95.12 138 LEU A C 1
ATOM 1089 O O . LEU A 1 138 ? -19.533 1.819 27.770 1.00 95.12 138 LEU A O 1
ATOM 1093 N N . GLN A 1 139 ? -17.373 1.909 27.177 1.00 94.81 139 GLN A N 1
ATOM 1094 C CA . GLN A 1 139 ? -16.876 1.883 28.557 1.00 94.81 139 GLN A CA 1
ATOM 1095 C C . GLN A 1 139 ? -17.322 3.110 29.360 1.00 94.81 139 GLN A C 1
ATOM 1097 O O . GLN A 1 139 ? -17.671 2.988 30.536 1.00 94.81 139 GLN A O 1
ATOM 1102 N N . ARG A 1 140 ? -17.335 4.299 28.745 1.00 95.31 140 ARG A N 1
ATOM 1103 C CA . ARG A 1 140 ? -17.818 5.528 29.393 1.00 95.31 140 ARG A CA 1
ATOM 1104 C C . ARG A 1 140 ? -19.308 5.452 29.698 1.00 95.31 140 ARG A C 1
ATOM 1106 O O . ARG A 1 140 ? -19.702 5.795 30.811 1.00 95.31 140 ARG A O 1
ATOM 1113 N N . GLN A 1 141 ? -20.111 4.973 28.752 1.00 94.19 141 GLN A N 1
ATOM 1114 C CA . GLN A 1 141 ? -21.548 4.779 28.942 1.00 94.19 141 GLN A CA 1
ATOM 1115 C C . GLN A 1 141 ? -21.830 3.770 30.064 1.00 94.19 141 GLN A C 1
ATOM 1117 O O . GLN A 1 141 ? -22.657 4.029 30.938 1.00 94.19 141 GLN A O 1
ATOM 1122 N N . GLU A 1 142 ? -21.093 2.657 30.111 1.00 94.75 142 GLU A N 1
ATOM 1123 C CA . GLU A 1 142 ? -21.236 1.655 31.171 1.00 94.75 142 GLU A CA 1
ATOM 1124 C C . GLU A 1 142 ? -20.876 2.224 32.553 1.00 94.75 142 GLU A C 1
ATOM 1126 O O . GLU A 1 142 ? -21.586 1.988 33.533 1.00 94.75 142 GLU A O 1
ATOM 1131 N N . LEU A 1 143 ? -19.795 3.005 32.647 1.00 95.44 143 LEU A N 1
ATOM 1132 C CA . LEU A 1 143 ? -19.402 3.671 33.891 1.00 95.44 143 LEU A CA 1
ATOM 1133 C C . LEU A 1 143 ? -20.433 4.712 34.339 1.00 95.44 143 LEU A C 1
ATOM 1135 O O . LEU A 1 143 ? -20.726 4.788 35.533 1.00 95.44 143 LEU A O 1
ATOM 1139 N N . ALA A 1 144 ? -20.996 5.486 33.410 1.00 95.56 144 ALA A N 1
ATOM 1140 C CA . ALA A 1 144 ? -22.051 6.450 33.711 1.00 95.56 144 ALA A CA 1
ATOM 1141 C C . ALA A 1 144 ? -23.295 5.748 34.273 1.00 95.56 144 ALA A C 1
ATOM 1143 O O . ALA A 1 144 ? -23.783 6.118 35.338 1.00 95.56 144 ALA A O 1
ATOM 1144 N N . LEU A 1 145 ? -23.729 4.663 33.630 1.00 95.56 145 LEU A N 1
ATOM 1145 C CA . LEU A 1 145 ? -24.875 3.874 34.076 1.00 95.56 145 LEU A CA 1
ATOM 1146 C C . LEU A 1 145 ? -24.627 3.203 35.439 1.00 95.56 145 LEU A C 1
ATOM 1148 O O . LEU A 1 145 ? -25.534 3.110 36.266 1.00 95.56 145 LEU A O 1
ATOM 1152 N N . LYS A 1 146 ? -23.395 2.755 35.714 1.00 92.94 146 LYS A N 1
ATOM 1153 C CA . LYS A 1 146 ? -23.009 2.244 37.041 1.00 92.94 146 LYS A CA 1
ATOM 1154 C C . LYS A 1 146 ? -23.089 3.326 38.117 1.00 92.94 146 LYS A C 1
ATOM 1156 O O . LYS A 1 146 ? -23.609 3.042 39.192 1.00 92.94 146 LYS A O 1
ATOM 1161 N N . ARG A 1 147 ? -22.614 4.544 37.832 1.00 93.81 147 ARG A N 1
ATOM 1162 C CA . ARG A 1 147 ? -22.712 5.685 38.758 1.00 93.81 147 ARG A CA 1
ATOM 1163 C C . ARG A 1 147 ? -24.161 6.054 39.035 1.00 93.81 147 ARG A C 1
ATOM 1165 O O . ARG A 1 147 ? -24.542 6.127 40.193 1.00 93.81 147 ARG A O 1
ATOM 1172 N N . GLU A 1 148 ? -24.983 6.166 37.998 1.00 93.31 148 GLU A N 1
ATOM 1173 C CA . GLU A 1 148 ? -26.407 6.475 38.152 1.00 93.31 148 GLU A CA 1
ATOM 1174 C C . GLU A 1 148 ? -27.127 5.421 39.009 1.00 93.31 148 GLU A C 1
ATOM 1176 O O . GLU A 1 148 ? -27.891 5.757 39.914 1.00 93.31 148 GLU A O 1
ATOM 1181 N N . ARG A 1 149 ? -26.844 4.130 38.781 1.00 92.62 149 ARG A N 1
ATOM 1182 C CA . ARG A 1 149 ? -27.387 3.037 39.605 1.00 92.62 149 ARG A CA 1
ATOM 1183 C C . ARG A 1 149 ? -26.928 3.117 41.057 1.00 92.62 149 ARG A C 1
ATOM 1185 O O . ARG A 1 149 ? -27.724 2.827 41.947 1.00 92.62 149 ARG A O 1
ATOM 1192 N N . PHE A 1 150 ? -25.671 3.483 41.284 1.00 93.81 150 PHE A N 1
ATOM 1193 C CA . PHE A 1 150 ? -25.119 3.652 42.622 1.00 93.81 150 PHE A CA 1
ATOM 1194 C C . PHE A 1 150 ? -25.783 4.828 43.349 1.00 93.81 150 PHE A C 1
ATOM 1196 O O . PHE A 1 150 ? -26.332 4.637 44.427 1.00 93.81 150 PHE A O 1
ATOM 1203 N N . GLU A 1 151 ? -25.864 5.998 42.716 1.00 93.69 151 GLU A N 1
ATOM 1204 C CA . GLU A 1 151 ? -26.535 7.183 43.268 1.00 93.69 151 GLU A CA 1
ATOM 1205 C C . GLU A 1 151 ? -28.033 6.946 43.515 1.00 93.69 151 GLU A C 1
ATOM 1207 O O . GLU A 1 151 ? -28.621 7.471 44.461 1.00 93.69 151 GLU A O 1
ATOM 1212 N N . ALA A 1 152 ? -28.697 6.161 42.662 1.00 91.56 152 ALA A N 1
ATOM 1213 C CA . ALA A 1 152 ? -30.082 5.756 42.887 1.00 91.56 152 ALA A CA 1
ATOM 1214 C C . ALA A 1 152 ? -30.214 4.801 44.086 1.00 91.56 152 ALA A C 1
ATOM 1216 O O . ALA A 1 152 ? -31.206 4.870 44.812 1.00 91.56 152 ALA A O 1
ATOM 1217 N N . ALA A 1 153 ? -29.237 3.916 44.303 1.00 90.00 153 ALA A N 1
ATOM 1218 C CA . ALA A 1 153 ? -29.200 3.029 45.461 1.00 90.00 153 ALA A CA 1
ATOM 1219 C C . ALA A 1 153 ? -28.930 3.799 46.763 1.00 90.00 153 ALA A C 1
ATOM 1221 O O . ALA A 1 153 ? -29.637 3.560 47.740 1.00 90.00 153 ALA A O 1
ATOM 1222 N N . GLU A 1 154 ? -27.995 4.756 46.763 1.00 93.06 154 GLU A N 1
ATOM 1223 C CA . GLU A 1 154 ? -27.744 5.644 47.909 1.00 93.06 154 GLU A CA 1
ATOM 1224 C C . GLU A 1 154 ? -28.996 6.442 48.274 1.00 93.06 154 GLU A C 1
ATOM 1226 O O . GLU A 1 154 ? -29.442 6.387 49.414 1.00 93.06 154 GLU A O 1
ATOM 1231 N N . ARG A 1 155 ? -29.669 7.062 47.294 1.00 92.69 155 ARG A N 1
ATOM 1232 C CA . ARG A 1 155 ? -30.929 7.785 47.546 1.00 92.69 155 ARG A CA 1
ATOM 1233 C C . ARG A 1 155 ? -32.018 6.906 48.165 1.00 92.69 155 ARG A C 1
ATOM 1235 O O . ARG A 1 155 ? -32.773 7.372 49.016 1.00 92.69 155 ARG A O 1
ATOM 1242 N N . ARG A 1 156 ? -32.122 5.640 47.745 1.00 91.00 156 ARG A N 1
ATOM 1243 C CA . ARG A 1 156 ? -33.066 4.679 48.346 1.00 91.00 156 ARG A CA 1
ATOM 1244 C C . ARG A 1 156 ? -32.667 4.317 49.775 1.00 91.00 156 ARG A C 1
ATOM 1246 O O . ARG A 1 156 ? -33.544 4.221 50.628 1.00 91.00 156 ARG A O 1
ATOM 1253 N N . LEU A 1 157 ? -31.374 4.134 50.038 1.00 92.00 157 LEU A N 1
ATOM 1254 C CA . LEU A 1 157 ? -30.843 3.858 51.374 1.00 92.00 157 LEU A CA 1
ATOM 1255 C C . LEU A 1 157 ? -31.065 5.030 52.333 1.00 92.00 157 LEU A C 1
ATOM 1257 O O . LEU A 1 157 ? -31.530 4.808 53.451 1.00 92.00 157 LEU A O 1
ATOM 1261 N N . ASP A 1 158 ? -30.817 6.259 51.891 1.00 93.25 158 ASP A N 1
ATOM 1262 C CA . ASP A 1 158 ? -31.049 7.466 52.687 1.00 93.25 158 ASP A CA 1
ATOM 1263 C C . ASP A 1 158 ? -32.538 7.642 52.996 1.00 93.25 158 ASP A C 1
ATOM 1265 O O . ASP A 1 158 ? -32.917 7.870 54.145 1.00 93.25 158 ASP A O 1
ATOM 1269 N N . ALA A 1 159 ? -33.406 7.449 51.997 1.00 90.62 159 ALA A N 1
ATOM 1270 C CA . ALA A 1 159 ? -34.853 7.480 52.193 1.00 90.62 159 ALA A CA 1
ATOM 1271 C C . ALA A 1 159 ? -35.324 6.401 53.184 1.00 90.62 159 ALA A C 1
ATOM 1273 O O . ALA A 1 159 ? -36.140 6.681 54.062 1.00 90.62 159 ALA A O 1
ATOM 1274 N N . ALA A 1 160 ? -34.796 5.176 53.082 1.00 91.00 160 ALA A N 1
ATOM 1275 C CA . ALA A 1 160 ? -35.119 4.094 54.009 1.00 91.00 160 ALA A CA 1
ATOM 1276 C C . ALA A 1 160 ? -34.627 4.390 55.434 1.00 91.00 160 ALA A C 1
ATOM 1278 O O . ALA A 1 160 ? -35.350 4.135 56.396 1.00 91.00 160 ALA A O 1
ATOM 1279 N N . SER A 1 161 ? -33.435 4.975 55.566 1.00 91.12 161 SER A N 1
ATOM 1280 C CA . SER A 1 161 ? -32.859 5.386 56.851 1.00 91.12 161 SER A CA 1
ATOM 1281 C C . SER A 1 161 ? -33.681 6.500 57.503 1.00 91.12 161 SER A C 1
ATOM 1283 O O . SER A 1 161 ? -33.971 6.428 58.695 1.00 91.12 161 SER A O 1
ATOM 1285 N N . GLY A 1 162 ? -34.141 7.478 56.714 1.00 91.19 162 GLY A N 1
ATOM 1286 C CA . GLY A 1 162 ? -35.041 8.536 57.177 1.00 91.19 162 GLY A CA 1
ATOM 1287 C C . GLY A 1 162 ? -36.378 7.995 57.687 1.00 91.19 162 GLY A C 1
ATOM 1288 O O . GLY A 1 162 ? -36.832 8.397 58.753 1.00 91.19 162 GLY A O 1
ATOM 1289 N N . VAL A 1 163 ? -36.978 7.029 56.982 1.00 91.44 163 VAL A N 1
ATOM 1290 C CA . VAL A 1 163 ? -38.214 6.359 57.433 1.00 91.44 163 VAL A CA 1
ATOM 1291 C C . VAL A 1 163 ? -37.982 5.518 58.691 1.00 91.44 163 VAL A C 1
ATOM 1293 O O . VAL A 1 163 ? -38.845 5.478 59.563 1.00 91.44 163 VAL A O 1
ATOM 1296 N N . ALA A 1 164 ? -36.837 4.842 58.809 1.00 87.25 164 ALA A N 1
ATOM 1297 C CA . ALA A 1 164 ? -36.516 4.036 59.987 1.00 87.25 164 ALA A CA 1
ATOM 1298 C C . ALA A 1 164 ? -36.379 4.892 61.259 1.00 87.25 164 ALA A C 1
ATOM 1300 O O . ALA A 1 164 ? -36.819 4.470 62.334 1.00 87.25 164 ALA A O 1
ATOM 1301 N N . ALA A 1 165 ? -35.805 6.090 61.115 1.00 89.94 165 ALA A N 1
ATOM 1302 C CA . ALA A 1 165 ? -35.601 7.060 62.188 1.00 89.94 165 ALA A CA 1
ATOM 1303 C C . ALA A 1 165 ? -36.851 7.896 62.531 1.00 89.94 165 ALA A C 1
ATOM 1305 O O . ALA A 1 165 ? -36.825 8.643 63.505 1.00 89.94 165 ALA A O 1
ATOM 1306 N N . ASP A 1 166 ? -37.940 7.787 61.763 1.00 88.88 166 ASP A N 1
ATOM 1307 C CA . ASP A 1 166 ? -39.176 8.529 62.020 1.00 88.88 166 ASP A CA 1
ATOM 1308 C C . ASP A 1 166 ? -39.956 7.916 63.197 1.00 88.88 166 ASP A C 1
ATOM 1310 O O . ASP A 1 166 ? -40.616 6.878 63.082 1.00 88.88 166 ASP A O 1
ATOM 1314 N N . GLU A 1 167 ? -39.871 8.571 64.355 1.00 90.25 167 GLU A N 1
ATOM 1315 C CA . GLU A 1 167 ? -40.531 8.152 65.596 1.00 90.25 167 GLU A CA 1
ATOM 1316 C C . GLU A 1 167 ? -42.058 8.316 65.559 1.00 90.25 167 GLU A C 1
ATOM 1318 O O . GLU A 1 167 ? -42.751 7.730 66.390 1.00 90.25 167 GLU A O 1
ATOM 1323 N N . THR A 1 168 ? -42.602 9.064 64.592 1.00 91.62 168 THR A N 1
ATOM 1324 C CA . THR A 1 168 ? -44.053 9.283 64.464 1.00 91.62 168 THR A CA 1
ATOM 1325 C C . THR A 1 168 ? -44.790 8.097 63.837 1.00 91.62 168 THR A C 1
ATOM 1327 O O . THR A 1 168 ? -46.015 8.020 63.923 1.00 91.62 168 THR A O 1
ATOM 1330 N N . LEU A 1 169 ? -44.055 7.157 63.233 1.00 88.56 169 LEU A N 1
ATOM 1331 C CA . LEU A 1 169 ? -44.596 5.965 62.586 1.00 88.56 169 LEU A CA 1
ATOM 1332 C C . LEU A 1 169 ? -44.527 4.742 63.506 1.00 88.56 169 LEU A C 1
ATOM 1334 O O . LEU A 1 169 ? -43.508 4.486 64.163 1.00 88.56 169 LEU A O 1
ATOM 1338 N N . SER A 1 170 ? -45.574 3.915 63.472 1.00 91.50 170 SER A N 1
ATOM 1339 C CA . SER A 1 170 ? -45.533 2.588 64.091 1.00 91.50 170 SER A CA 1
ATOM 1340 C C . SER A 1 170 ? -44.548 1.662 63.363 1.00 91.50 170 SER A C 1
ATOM 1342 O O . SER A 1 170 ? -44.194 1.868 62.201 1.00 91.50 170 SER A O 1
ATOM 1344 N N . GLU A 1 171 ? -44.104 0.603 64.036 1.00 87.81 171 GLU A N 1
ATOM 1345 C CA . GLU A 1 171 ? -43.135 -0.351 63.483 1.00 87.81 171 GLU A CA 1
ATOM 1346 C C . GLU A 1 171 ? -43.650 -1.039 62.203 1.00 87.81 171 GLU A C 1
ATOM 1348 O O . GLU A 1 171 ? -42.914 -1.184 61.225 1.00 87.81 171 GLU A O 1
ATOM 1353 N N . ALA A 1 172 ? -44.946 -1.371 62.163 1.00 89.44 172 ALA A N 1
ATOM 1354 C CA . ALA A 1 172 ? -45.597 -1.943 60.985 1.00 89.44 172 ALA A CA 1
ATOM 1355 C C . ALA A 1 172 ? -45.628 -0.960 59.797 1.00 89.44 172 ALA A C 1
ATOM 1357 O O . ALA A 1 172 ? -45.397 -1.361 58.654 1.00 89.44 172 ALA A O 1
ATOM 1358 N N . GLU A 1 173 ? -45.857 0.331 60.055 1.00 89.56 173 GLU A N 1
ATOM 1359 C CA . GLU A 1 173 ? -45.864 1.377 59.025 1.00 89.56 173 GLU A CA 1
ATOM 1360 C C . GLU A 1 173 ? -44.457 1.683 58.500 1.00 89.56 173 GLU A C 1
ATOM 1362 O O . GLU A 1 173 ? -44.283 1.847 57.289 1.00 89.56 173 GLU A O 1
ATOM 1367 N N . ARG A 1 174 ? -43.436 1.695 59.372 1.00 90.56 174 ARG A N 1
ATOM 1368 C CA . ARG A 1 174 ? -42.028 1.830 58.956 1.00 90.56 174 ARG A CA 1
ATOM 1369 C C . ARG A 1 174 ? -41.614 0.678 58.053 1.00 90.56 174 ARG A C 1
ATOM 1371 O O . ARG A 1 174 ? -41.073 0.911 56.972 1.00 90.56 174 ARG A O 1
ATOM 1378 N N . LEU A 1 175 ? -41.925 -0.557 58.449 1.00 89.38 175 LEU A N 1
ATOM 1379 C CA . LEU A 1 175 ? -41.585 -1.744 57.669 1.00 89.38 175 LEU A CA 1
ATOM 1380 C C . LEU A 1 175 ? -42.274 -1.735 56.293 1.00 89.38 175 LEU A C 1
ATOM 1382 O O . LEU A 1 175 ? -41.634 -2.027 55.283 1.00 89.38 175 LEU A O 1
ATOM 1386 N N . ALA A 1 176 ? -43.557 -1.362 56.236 1.00 90.56 176 ALA A N 1
ATOM 1387 C CA . ALA A 1 176 ? -44.307 -1.264 54.984 1.00 90.56 176 ALA A CA 1
ATOM 1388 C C . ALA A 1 176 ? -43.740 -0.184 54.044 1.00 90.56 176 ALA A C 1
ATOM 1390 O O . ALA A 1 176 ? -43.585 -0.425 52.845 1.00 90.56 176 ALA A O 1
ATOM 1391 N N . ARG A 1 177 ? -43.369 0.989 54.574 1.00 88.56 177 ARG A N 1
ATOM 1392 C CA . ARG A 1 177 ? -42.775 2.077 53.778 1.00 88.56 177 ARG A CA 1
ATOM 1393 C C . ARG A 1 177 ? -41.363 1.754 53.288 1.00 88.56 177 ARG A C 1
ATOM 1395 O O . ARG A 1 177 ? -41.053 2.038 52.134 1.00 88.56 177 ARG A O 1
ATOM 1402 N N . ILE A 1 178 ? -40.527 1.116 54.108 1.00 89.44 178 ILE A N 1
ATOM 1403 C CA . ILE A 1 178 ? -39.186 0.667 53.694 1.00 89.44 178 ILE A CA 1
ATOM 1404 C C . ILE A 1 178 ? -39.290 -0.381 52.578 1.00 89.44 178 ILE A C 1
ATOM 1406 O O . ILE A 1 178 ? -38.597 -0.273 51.567 1.00 89.44 178 ILE A O 1
ATOM 1410 N N . LYS A 1 179 ? -40.202 -1.354 52.706 1.00 90.00 179 LYS A N 1
ATOM 1411 C CA . LYS A 1 179 ? -40.483 -2.337 51.647 1.00 90.00 179 LYS A CA 1
ATOM 1412 C C . LYS A 1 179 ? -40.890 -1.666 50.330 1.00 90.00 179 LYS A C 1
ATOM 1414 O O . LYS A 1 179 ? -40.340 -2.005 49.284 1.00 90.00 179 LYS A O 1
ATOM 1419 N N . ALA A 1 180 ? -41.749 -0.647 50.391 1.00 90.44 180 ALA A N 1
ATOM 1420 C CA . ALA A 1 180 ? -42.153 0.127 49.218 1.00 90.44 180 ALA A CA 1
ATOM 1421 C C . ALA A 1 180 ? -40.982 0.880 48.546 1.00 90.44 180 ALA A C 1
ATOM 1423 O O . ALA A 1 180 ? -40.899 0.884 47.320 1.00 90.44 180 ALA A O 1
ATOM 1424 N N . ILE A 1 181 ? -40.043 1.456 49.312 1.00 90.12 181 ILE A N 1
ATOM 1425 C CA . ILE A 1 181 ? -38.849 2.155 48.780 1.00 90.12 181 ILE A CA 1
ATOM 1426 C C . ILE A 1 181 ? -37.951 1.216 47.959 1.00 90.12 181 ILE A C 1
ATOM 1428 O O . ILE A 1 181 ? -37.392 1.619 46.935 1.00 90.12 181 ILE A O 1
ATOM 1432 N N . PHE A 1 182 ? -37.831 -0.044 48.383 1.00 89.50 182 PHE A N 1
ATOM 1433 C CA . PHE A 1 182 ? -37.060 -1.066 47.669 1.00 89.50 182 PHE A CA 1
ATOM 1434 C C . PHE A 1 182 ? -37.878 -1.853 46.634 1.00 89.50 182 PHE A C 1
ATOM 1436 O O . PHE A 1 182 ? -37.314 -2.696 45.939 1.00 89.50 182 PHE A O 1
ATOM 1443 N N . GLY A 1 183 ? -39.181 -1.580 46.498 1.00 84.88 183 GLY A N 1
ATOM 1444 C CA . GLY A 1 183 ? -40.067 -2.313 45.589 1.00 84.88 183 GLY A CA 1
ATOM 1445 C C . GLY A 1 183 ? -40.288 -3.775 45.991 1.00 84.88 183 GLY A C 1
ATOM 1446 O O . GLY A 1 183 ? -40.569 -4.611 45.135 1.00 84.88 183 GLY A O 1
ATOM 1447 N N . LEU A 1 184 ? -40.133 -4.095 47.277 1.00 82.44 184 LEU A N 1
ATOM 1448 C CA . LEU A 1 184 ? -40.420 -5.412 47.836 1.00 82.44 184 LEU A CA 1
ATOM 1449 C C . LEU A 1 184 ? -41.894 -5.432 48.265 1.00 82.44 184 LEU A C 1
ATOM 1451 O O . LEU A 1 184 ? -42.322 -4.553 49.011 1.00 82.44 184 LEU A O 1
ATOM 1455 N N . SER A 1 185 ? -42.665 -6.408 47.776 1.00 65.56 185 SER A N 1
ATOM 1456 C CA . SER A 1 185 ? -44.043 -6.669 48.239 1.00 65.56 185 SER A CA 1
ATOM 1457 C C . SER A 1 185 ? -44.041 -7.729 49.334 1.00 65.56 185 SER A C 1
ATOM 1459 O O . SER A 1 185 ? -43.244 -8.685 49.218 1.00 65.56 185 SER A O 1
#

Secondary structure (DSSP, 8-state):
-PPPPTT-GGGGS-HHHHHHHHHHHTTS-HHHHHHHHHHHHS----HHHHHHHHHHHHHHHHHHHHHHHHHHHHHHHHHHHHTT--HHHHHHHHHHHHHHHHTT-HHHHHHHHHHHHHHHHHHHHHHHHHHHHHHHHHHHHHHHHHHHHHHHHHHHHHHHHHHHT-TTS-HHHHHHHHHHHHT--